Protein AF-0000000083680007 (afdb_homodimer)

Foldseek 3Di:
DDQLVVLLVVLQVLQCQFQVAHQPVRPPPDPQGSLNVQVVDDLVCCVPHGGDPVSCVVDPHPQLSSQSNVLSSQSNPPPSVSHDGPVVSVVSNVCSVVVVVPVVPVPPVD/DDQLVVLLVVLQVLQCQFQVAHQPVRPPPDPQGSLNVQVVDDLVCCVPHGGDPVSCVVDPHPQLSSQSNVLSSQSNPPPSVSHDGPVVSVVSNVCSVVVVVPPVVVPPVD

Secondary structure (DSSP, 8-state):
--HHHHHHHHHHHHHHHHH----TTSSTTS---HHHHHHTS-GGGHHHHTS-HHHHHHSS-HHHHHHHHHHHHHHT-SSGGGSPPHHHHHHHHHHTTHHHHHHHHTTTT-/--HHHHHHHHHHHHHHHHH----TTSSTTS---HHHHHHTS-GGGHHHHTS-HHHHHHSS-HHHHHHHHHHHHHHT-SSGGGSPPHHHHHHHHHHTTGGGTTTGGGSTT-

Organism: NCBI:txid97028

InterPro domains:
  IPR000719 Protein kinase domain [PS50011] (1-101)
  IPR011009 Protein kinase-like domain superfamily [SSF56112] (2-97)
  IPR046959 Pollen receptor-like kinase 1-6/SFR4-like [PTHR48007] (1-97)

Radius of gyration: 18.48 Å; Cα contacts (8 Å, |Δ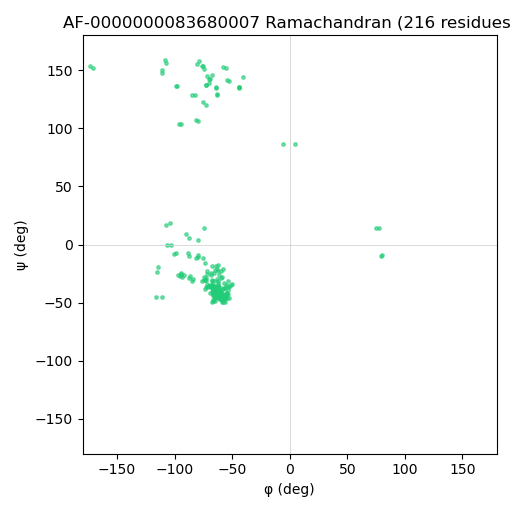i|>4): 266; chains: 2; bounding box: 62×50×34 Å

Solvent-accessible surface area (backbone atoms only — not comparable to full-atom values): 12310 Å² total; per-residue (Å²): 136,58,70,69,57,52,18,27,53,48,10,49,50,46,45,24,52,47,37,67,43,67,51,67,51,46,44,77,98,38,88,45,37,44,66,56,53,55,69,71,48,61,76,91,43,32,79,81,73,43,44,18,72,70,44,58,65,71,41,94,38,70,66,48,52,51,52,50,50,52,51,15,52,37,22,45,37,86,51,71,89,67,26,51,53,52,65,55,49,55,53,52,46,22,48,52,54,52,56,64,62,59,64,61,62,68,63,61,88,111,136,58,69,69,58,50,18,28,52,49,11,50,52,47,46,23,55,47,36,66,44,65,51,65,54,46,43,76,96,38,88,45,38,44,66,55,53,53,68,71,47,60,76,90,44,33,78,81,71,43,44,18,73,70,44,60,66,68,42,97,37,68,68,48,50,52,52,49,49,52,52,15,50,38,22,44,37,88,53,72,87,65,27,52,54,52,65,56,50,53,54,52,44,21,49,52,58,56,62,67,66,64,63,66,69,64,68,69,78,110

Nearest PDB structures (foldseek):
  4q5j-assembly1_A  TM=8.235E-01  e=1.101E-04  Arabidopsis thaliana
  6m0u-assembly1_A  TM=7.947E-01  e=2.087E-03  Arachis hypogaea
  8peh-assembly1_B  TM=7.019E-01  e=1.185E-03  Lotus japonicus
  7xdx-assembly2_B  TM=7.268E-01  e=1.350E-02  Arabidopsis thaliana
  9gb9-assembly3_C  TM=7.977E-01  e=4.431E-02  Lotus japonicus

Sequence (220 aa):
VTKKTDVWSLGILILEIVTGKFPANFIQGSELSLANWVESIAPEAWSSEVFDKDMALTSNSEGEMVKLLKIALACSDMDVDRRLDLKEAVSRIQEIQEDTINEDDMYSSSVTKKTDVWSLGILILEIVTGKFPANFIQGSELSLANWVESIAPEAWSSEVFDKDMALTSNSEGEMVKLLKIALACSDMDVDRRLDLKEAVSRIQEIQEDTINEDDMYSSS

Structure (mmCIF, N/CA/C/O backbone):
data_AF-0000000083680007-model_v1
#
loop_
_entity.id
_entity.type
_entity.pdbx_description
1 polymer 'Putative LRR receptor-like serine/threonine-protein kinase'
#
loop_
_atom_site.group_PDB
_atom_site.id
_atom_site.type_symbol
_atom_site.label_atom_id
_atom_site.label_alt_id
_atom_site.label_comp_id
_atom_site.label_asym_id
_atom_site.label_entity_id
_atom_site.label_seq_id
_atom_site.pdbx_PDB_ins_code
_atom_site.Cartn_x
_atom_site.Cartn_y
_atom_site.Cartn_z
_atom_site.occupancy
_atom_site.B_iso_or_equiv
_atom_site.auth_seq_id
_atom_site.auth_comp_id
_atom_site.auth_asym_id
_atom_site.auth_atom_id
_atom_site.pdbx_PDB_model_num
ATOM 1 N N . VAL A 1 1 ? -17.453 -9.492 -7.719 1 48.25 1 VAL A N 1
ATOM 2 C CA . VAL A 1 1 ? -16.891 -8.25 -7.207 1 48.25 1 VAL A CA 1
ATOM 3 C C . VAL A 1 1 ? -16.359 -7.406 -8.367 1 48.25 1 VAL A C 1
ATOM 5 O O . VAL A 1 1 ? -15.68 -7.922 -9.25 1 48.25 1 VAL A O 1
ATOM 8 N N . THR A 1 2 ? -17.172 -6.207 -8.773 1 64.75 2 THR A N 1
ATOM 9 C CA . THR A 1 2 ? -16.734 -5.398 -9.914 1 64.75 2 THR A CA 1
ATOM 10 C C . THR A 1 2 ? -15.492 -4.594 -9.555 1 64.75 2 THR A C 1
ATOM 12 O O . THR A 1 2 ? -15.273 -4.277 -8.383 1 64.75 2 THR A O 1
ATOM 15 N N . LYS A 1 3 ? -14.539 -4.383 -10.547 1 79.62 3 LYS A N 1
ATOM 16 C CA . LYS A 1 3 ? -13.25 -3.705 -10.5 1 79.62 3 LYS A CA 1
ATOM 17 C C . LYS A 1 3 ? -13.391 -2.287 -9.953 1 79.62 3 LYS A C 1
ATOM 19 O O . LYS A 1 3 ? -12.594 -1.849 -9.125 1 79.62 3 LYS A O 1
ATOM 24 N N . LYS A 1 4 ? -14.672 -1.637 -10.25 1 87.75 4 LYS A N 1
ATOM 25 C CA . LYS A 1 4 ? -14.812 -0.245 -9.836 1 87.75 4 LYS A CA 1
ATOM 26 C C . LYS A 1 4 ? -15.289 -0.15 -8.383 1 87.75 4 LYS A C 1
ATOM 28 O O . LYS A 1 4 ? -14.945 0.801 -7.676 1 87.75 4 LYS A O 1
ATOM 33 N N . THR A 1 5 ? -16.016 -1.174 -7.875 1 91.06 5 THR A N 1
ATOM 34 C CA . THR A 1 5 ? -16.438 -1.197 -6.477 1 91.06 5 THR A CA 1
ATOM 35 C C . THR A 1 5 ? -15.266 -1.566 -5.566 1 91.06 5 THR A C 1
ATOM 37 O O . THR A 1 5 ? -15.156 -1.053 -4.449 1 91.06 5 THR A O 1
ATOM 40 N N . ASP A 1 6 ? -14.414 -2.363 -6.121 1 92.31 6 ASP A N 1
ATOM 41 C CA . ASP A 1 6 ? -13.25 -2.785 -5.348 1 92.31 6 ASP A CA 1
ATOM 42 C C . ASP A 1 6 ? -12.344 -1.6 -5.039 1 92.31 6 ASP A C 1
ATOM 44 O O . ASP A 1 6 ? -11.906 -1.423 -3.898 1 92.31 6 ASP A O 1
ATOM 48 N N . VAL A 1 7 ? -12.141 -0.827 -6.059 1 95.75 7 VAL A N 1
ATOM 49 C CA . VAL A 1 7 ? -11.25 0.311 -5.84 1 95.75 7 VAL A CA 1
ATOM 50 C C . VAL A 1 7 ? -11.93 1.334 -4.938 1 95.75 7 VAL A C 1
ATOM 52 O O . VAL A 1 7 ? -11.273 2 -4.133 1 95.75 7 VAL A O 1
ATOM 55 N N . TRP A 1 8 ? -13.242 1.497 -5.086 1 95.94 8 TRP A N 1
ATOM 56 C CA . TRP A 1 8 ? -13.992 2.342 -4.16 1 95.94 8 TRP A CA 1
ATOM 57 C C . TRP A 1 8 ? -13.789 1.88 -2.721 1 95.94 8 TRP A C 1
ATOM 59 O O . TRP A 1 8 ? -13.5 2.689 -1.837 1 95.94 8 TRP A O 1
ATOM 69 N N . SER A 1 9 ? -13.836 0.568 -2.383 1 91.44 9 SER A N 1
ATOM 70 C CA . SER A 1 9 ? -13.648 -0.014 -1.058 1 91.44 9 SER A CA 1
ATOM 71 C C . SER A 1 9 ? -12.242 0.265 -0.528 1 91.44 9 SER A C 1
ATOM 73 O O . SER A 1 9 ? -12.07 0.598 0.646 1 91.44 9 SER A O 1
ATOM 75 N N . LEU A 1 10 ? -11.312 0.244 -1.469 1 94.19 10 LEU A N 1
ATOM 76 C CA . LEU A 1 10 ? -9.945 0.557 -1.065 1 94.19 10 LEU A CA 1
ATOM 77 C C . LEU A 1 10 ? -9.828 2.014 -0.625 1 94.19 10 LEU A C 1
ATOM 79 O O . LEU A 1 10 ? -9.234 2.305 0.414 1 94.19 10 LEU A O 1
ATOM 83 N N . GLY A 1 11 ? -10.367 2.82 -1.434 1 96.38 11 GLY A N 1
ATOM 84 C CA . GLY A 1 11 ? -10.352 4.234 -1.087 1 96.38 11 GLY A CA 1
ATOM 85 C C . GLY A 1 11 ? -10.961 4.52 0.274 1 96.38 11 GLY A C 1
ATOM 86 O O . GLY A 1 11 ? -10.375 5.246 1.08 1 96.38 11 GLY A O 1
ATOM 87 N N . ILE A 1 12 ? -12.102 3.912 0.548 1 94.12 12 ILE A N 1
ATOM 88 C CA . ILE A 1 12 ? -12.812 4.102 1.807 1 94.12 12 ILE A CA 1
ATOM 89 C C . ILE A 1 12 ? -11.969 3.58 2.963 1 94.12 12 ILE A C 1
ATOM 91 O O . ILE A 1 12 ? -11.906 4.199 4.027 1 94.12 12 ILE A O 1
ATOM 95 N N . LEU A 1 13 ? -11.289 2.529 2.822 1 92.69 13 LEU A N 1
ATOM 96 C CA . LEU A 1 13 ? -10.445 1.964 3.869 1 92.69 13 LEU A CA 1
ATOM 97 C C . LEU A 1 13 ? -9.266 2.877 4.168 1 92.69 13 LEU A C 1
ATOM 99 O O . LEU A 1 13 ? -8.922 3.098 5.332 1 92.69 13 LEU A O 1
ATOM 103 N N . ILE A 1 14 ? -8.641 3.369 3.127 1 94.38 14 ILE A N 1
ATOM 104 C CA . ILE A 1 14 ? -7.492 4.25 3.328 1 94.38 14 ILE A CA 1
ATOM 105 C C . ILE A 1 14 ? -7.945 5.535 4.016 1 94.38 14 ILE A C 1
ATOM 107 O O . ILE A 1 14 ? -7.254 6.051 4.895 1 94.38 14 ILE A O 1
ATOM 111 N N . LEU A 1 15 ? -9.125 6.141 3.584 1 94.62 15 LEU A N 1
ATOM 112 C CA . LEU A 1 15 ? -9.68 7.309 4.266 1 94.62 15 LEU A CA 1
ATOM 113 C C . LEU A 1 15 ? -9.844 7.039 5.758 1 94.62 15 LEU A C 1
ATOM 115 O O . LEU A 1 15 ? -9.477 7.875 6.586 1 94.62 15 LEU A O 1
ATOM 119 N N . GLU A 1 16 ? -10.32 5.879 6.098 1 92.5 16 GLU A N 1
ATOM 120 C CA . GLU A 1 16 ? -10.516 5.504 7.496 1 92.5 16 GLU A CA 1
ATOM 121 C C . GLU A 1 16 ? -9.188 5.457 8.242 1 92.5 16 GLU A C 1
ATOM 123 O O . GLU A 1 16 ? -9.07 5.988 9.352 1 92.5 16 GLU A O 1
ATOM 128 N N . ILE A 1 17 ? -8.195 4.949 7.652 1 90.94 17 ILE A N 1
ATOM 129 C CA . ILE A 1 17 ? -6.887 4.797 8.281 1 90.94 17 ILE A CA 1
ATOM 130 C C . ILE A 1 17 ? -6.27 6.172 8.523 1 90.94 17 ILE A C 1
ATOM 132 O O . ILE A 1 17 ? -5.801 6.465 9.625 1 90.94 17 ILE A O 1
ATOM 136 N N . VAL A 1 18 ? -6.281 6.953 7.531 1 92.62 18 VAL A N 1
ATOM 137 C CA . VAL A 1 18 ? -5.559 8.219 7.555 1 92.62 18 VAL A CA 1
ATOM 138 C C . VAL A 1 18 ? -6.273 9.203 8.477 1 92.62 18 VAL A C 1
ATOM 140 O O . VAL A 1 18 ? -5.633 10.023 9.141 1 92.62 18 VAL A O 1
ATOM 143 N N . THR A 1 19 ? -7.551 9.148 8.477 1 92.81 19 THR A N 1
ATOM 144 C CA . THR A 1 19 ? -8.312 10.141 9.234 1 92.81 19 THR A CA 1
ATOM 145 C C . THR A 1 19 ? -8.648 9.602 10.625 1 92.81 19 THR A C 1
ATOM 147 O O . THR A 1 19 ? -8.961 10.375 11.531 1 92.81 19 THR A O 1
ATOM 150 N N . GLY A 1 20 ? -8.695 8.242 10.781 1 89.56 20 GLY A N 1
ATOM 151 C CA . GLY A 1 20 ? -9.133 7.637 12.023 1 89.56 20 GLY A CA 1
ATOM 152 C C . GLY A 1 20 ? -10.641 7.703 12.227 1 89.56 20 GLY A C 1
ATOM 153 O O . GLY A 1 20 ? -11.133 7.52 13.344 1 89.56 20 GLY A O 1
ATOM 154 N N . LYS A 1 21 ? -11.289 8.016 11.172 1 89.25 21 LYS A N 1
ATOM 155 C CA . LYS A 1 21 ? -12.734 8.164 11.25 1 89.25 21 LYS A CA 1
ATOM 156 C C . LYS A 1 21 ? -13.445 7.047 10.492 1 89.25 21 LYS A C 1
ATOM 158 O O . LYS A 1 21 ? -12.922 6.535 9.5 1 89.25 21 LYS A O 1
ATOM 163 N N . PHE A 1 22 ? -14.625 6.625 10.938 1 83.12 22 PHE A N 1
ATOM 164 C CA . PHE A 1 22 ? -15.43 5.602 10.281 1 83.12 22 PHE A CA 1
ATOM 165 C C . PHE A 1 22 ? -16.25 6.199 9.141 1 83.12 22 PHE A C 1
ATOM 167 O O . PHE A 1 22 ? -16.875 7.246 9.305 1 83.12 22 PHE A O 1
ATOM 174 N N . PRO A 1 23 ? -16.141 5.539 7.891 1 79.44 23 PRO A N 1
ATOM 175 C CA . PRO A 1 23 ? -16.719 6.109 6.676 1 79.44 23 PRO A CA 1
ATOM 176 C C . PRO A 1 23 ? -18.234 6.219 6.746 1 79.44 23 PRO A C 1
ATOM 178 O O . PRO A 1 23 ? -18.828 7.137 6.168 1 79.44 23 PRO A O 1
ATOM 181 N N . ALA A 1 24 ? -18.922 5.199 7.25 1 70.56 24 ALA A N 1
ATOM 182 C CA . ALA A 1 24 ? -20.375 5.352 7.219 1 70.56 24 ALA A CA 1
ATOM 183 C C . ALA A 1 24 ? -20.797 6.754 7.656 1 70.56 24 ALA A C 1
ATOM 185 O O . ALA A 1 24 ? -20.219 7.32 8.578 1 70.56 24 ALA A O 1
ATOM 186 N N . ASN A 1 25 ? -21.797 7.184 6.738 1 69.38 25 ASN A N 1
ATOM 187 C CA . ASN A 1 25 ? -22.266 8.523 7.074 1 69.38 25 ASN A CA 1
ATOM 188 C C . ASN A 1 25 ? -21.484 9.117 8.234 1 69.38 25 ASN A C 1
ATOM 190 O O . ASN A 1 25 ? -21.766 8.828 9.398 1 69.38 25 ASN A O 1
ATOM 194 N N . PHE A 1 26 ? -20.344 9.766 7.883 1 69.88 26 PHE A N 1
ATOM 195 C CA . PHE A 1 26 ? -19.359 10.328 8.789 1 69.88 26 PHE A CA 1
ATOM 196 C C . PHE A 1 26 ? -20 11.32 9.75 1 69.88 26 PHE A C 1
ATOM 198 O O . PHE A 1 26 ? -19.719 11.305 10.953 1 69.88 26 PHE A O 1
ATOM 205 N N . ILE A 1 27 ? -20.75 12.125 9.18 1 71.31 27 ILE A N 1
ATOM 206 C CA . ILE A 1 27 ? -21.531 12.977 10.078 1 71.31 27 ILE A CA 1
ATOM 207 C C . ILE A 1 27 ? -22.906 12.367 10.312 1 71.31 27 ILE A C 1
ATOM 209 O O . ILE A 1 27 ? -23.688 12.227 9.375 1 71.31 27 ILE A O 1
ATOM 213 N N . GLN A 1 28 ? -22.969 11.844 11.422 1 68.94 28 GLN A N 1
ATOM 214 C CA . GLN A 1 28 ? -24.234 11.195 11.75 1 68.94 28 GLN A CA 1
ATOM 215 C C . GLN A 1 28 ? -25.422 12.07 11.344 1 68.94 28 GLN A C 1
ATOM 217 O O . GLN A 1 28 ? -25.469 13.25 11.688 1 68.94 28 GLN A O 1
ATOM 222 N N . GLY A 1 29 ? -26.469 11.328 10.672 1 71.25 29 GLY A N 1
ATOM 223 C CA . GLY A 1 29 ? -27.672 12.031 10.234 1 71.25 29 GLY A CA 1
ATOM 224 C C . GLY A 1 29 ? -27.469 12.797 8.938 1 71.25 29 GLY A C 1
ATOM 225 O O . GLY A 1 29 ? -28.406 13.398 8.414 1 71.25 29 GLY A O 1
ATOM 226 N N . SER A 1 30 ? -26.234 12.859 8.578 1 77.88 30 SER A N 1
ATOM 227 C CA . SER A 1 30 ? -25.953 13.555 7.324 1 77.88 30 SER A CA 1
ATOM 228 C C . SER A 1 30 ? -25.578 12.57 6.223 1 77.88 30 SER A C 1
ATOM 230 O O . SER A 1 30 ? -25.219 11.422 6.504 1 77.88 30 SER A O 1
ATOM 232 N N . GLU A 1 31 ? -25.859 13.172 5.016 1 79.38 31 GLU A N 1
ATOM 233 C CA . GLU A 1 31 ? -25.484 12.375 3.857 1 79.38 31 GLU A CA 1
ATOM 234 C C . GLU A 1 31 ? -24.031 12.633 3.461 1 79.38 31 GLU A C 1
ATOM 236 O O . GLU A 1 31 ? -23.531 12.055 2.496 1 79.38 31 GLU A O 1
ATOM 241 N N . LEU A 1 32 ? -23.422 13.398 4.281 1 86.81 32 LEU A N 1
ATOM 242 C CA . LEU A 1 32 ? -22.047 13.758 3.957 1 86.81 32 LEU A CA 1
ATOM 243 C C . LEU A 1 32 ? -21.109 12.57 4.16 1 86.81 32 LEU A C 1
ATOM 245 O O . LEU A 1 32 ? -21.078 11.969 5.238 1 86.81 32 LEU A O 1
ATOM 249 N N . SER A 1 33 ? -20.438 12.133 3.158 1 91.56 33 SER A N 1
ATOM 250 C CA . SER A 1 33 ? -19.469 11.047 3.236 1 91.56 33 SER A CA 1
ATOM 251 C C . SER A 1 33 ? -18.141 11.531 3.801 1 91.56 33 SER A C 1
ATOM 253 O O . SER A 1 33 ? -17.875 12.734 3.836 1 91.56 33 SER A O 1
ATOM 255 N N . LEU A 1 34 ? -17.391 10.727 4.305 1 94.25 34 LEU A N 1
ATOM 256 C CA . LEU A 1 34 ? -16.047 11.039 4.801 1 94.25 34 LEU A CA 1
ATOM 257 C C . LEU A 1 34 ? -15.203 11.68 3.707 1 94.25 34 LEU A C 1
ATOM 259 O O . LEU A 1 34 ? -14.469 12.641 3.967 1 94.25 34 LEU A O 1
ATOM 263 N N . ALA A 1 35 ? -15.32 11.133 2.457 1 95.06 35 ALA A N 1
ATOM 264 C CA . ALA A 1 35 ? -14.586 11.711 1.338 1 95.06 35 ALA A CA 1
ATOM 265 C C . ALA A 1 35 ? -15 13.164 1.1 1 95.06 35 ALA A C 1
ATOM 267 O O . ALA A 1 35 ? -14.148 14.039 0.942 1 95.06 35 ALA A O 1
ATOM 268 N N . ASN A 1 36 ? -16.25 13.414 1.146 1 94.31 36 ASN A N 1
ATOM 269 C CA . ASN A 1 36 ? -16.75 14.773 0.939 1 94.31 36 ASN A CA 1
ATOM 270 C C . ASN A 1 36 ? -16.312 15.703 2.064 1 94.31 36 ASN A C 1
ATOM 272 O O . ASN A 1 36 ? -16 16.875 1.822 1 94.31 36 ASN A O 1
ATOM 276 N N . TRP A 1 37 ? -16.391 15.188 3.201 1 95.5 37 TRP A N 1
ATOM 277 C CA . TRP A 1 37 ? -15.906 15.977 4.328 1 95.5 37 TRP A CA 1
ATOM 278 C C . TRP A 1 37 ? -14.445 16.359 4.129 1 95.5 37 TRP A C 1
ATOM 280 O O . TRP A 1 37 ? -14.086 17.547 4.242 1 95.5 37 TRP A O 1
ATOM 290 N N . VAL A 1 38 ? -13.586 15.438 3.799 1 96.12 38 VAL A N 1
ATOM 291 C CA . VAL A 1 38 ? -12.172 15.719 3.57 1 96.12 38 VAL A CA 1
ATOM 292 C C . VAL A 1 38 ? -12.023 16.75 2.461 1 96.12 38 VAL A C 1
ATOM 294 O O . VAL A 1 38 ? -11.25 17.703 2.592 1 96.12 38 VAL A O 1
ATOM 297 N N . GLU A 1 39 ? -12.781 16.578 1.375 1 95.44 39 GLU A N 1
ATOM 298 C CA . GLU A 1 39 ? -12.688 17.469 0.215 1 95.44 39 GLU A CA 1
ATOM 299 C C . GLU A 1 39 ? -13.125 18.875 0.563 1 95.44 39 GLU A C 1
ATOM 301 O O . GLU A 1 39 ? -12.773 19.828 -0.141 1 95.44 39 GLU A O 1
ATOM 306 N N . SER A 1 40 ? -13.859 18.969 1.558 1 95.12 40 SER A N 1
ATOM 307 C CA . SER A 1 40 ? -14.344 20.297 1.943 1 95.12 40 SER A CA 1
ATOM 308 C C . SER A 1 40 ? -13.289 21.047 2.732 1 95.12 40 SER A C 1
ATOM 310 O O . SER A 1 40 ? -13.43 22.25 2.965 1 95.12 40 SER A O 1
ATOM 312 N N . ILE A 1 41 ? -12.242 20.391 3.16 1 96.81 41 ILE A N 1
ATOM 313 C CA . ILE A 1 41 ? -11.164 21 3.928 1 96.81 41 ILE A CA 1
ATOM 314 C C . ILE A 1 41 ? -10 21.344 2.998 1 96.81 41 ILE A C 1
ATOM 316 O O . ILE A 1 41 ? -9.594 20.531 2.172 1 96.81 41 ILE A O 1
ATOM 320 N N . ALA A 1 42 ? -9.398 22.656 3.217 1 97 42 ALA A N 1
ATOM 321 C CA . ALA A 1 42 ? -8.258 23.078 2.406 1 97 42 ALA A CA 1
ATOM 322 C C . ALA A 1 42 ? -7.051 22.172 2.654 1 97 42 ALA A C 1
ATOM 324 O O . ALA A 1 42 ? -6.762 21.812 3.797 1 97 42 ALA A O 1
ATOM 325 N N . PRO A 1 43 ? -6.371 21.734 1.574 1 96.12 43 PRO A N 1
ATOM 326 C CA . PRO A 1 43 ? -5.23 20.828 1.717 1 96.12 43 PRO A CA 1
ATOM 327 C C . PRO A 1 43 ? -4.215 21.328 2.748 1 96.12 43 PRO A C 1
ATOM 329 O O . PRO A 1 43 ? -3.604 20.516 3.449 1 96.12 43 PRO A O 1
ATOM 332 N N . GLU A 1 44 ? -4.027 22.625 2.869 1 95.12 44 GLU A N 1
ATOM 333 C CA . GLU A 1 44 ? -3.08 23.219 3.812 1 95.12 44 GLU A CA 1
ATOM 334 C C . GLU A 1 44 ? -3.469 22.891 5.254 1 95.12 44 GLU A C 1
ATOM 336 O O . GLU A 1 44 ? -2.637 22.984 6.16 1 95.12 44 GLU A O 1
ATOM 341 N N . ALA A 1 45 ? -4.621 22.516 5.395 1 96.75 45 ALA A N 1
ATOM 342 C CA . ALA A 1 45 ? -5.109 22.297 6.754 1 96.75 45 ALA A CA 1
ATOM 343 C C . ALA A 1 45 ? -5.23 20.812 7.055 1 96.75 45 ALA A C 1
ATOM 345 O O . ALA A 1 45 ? -5.637 20.422 8.156 1 96.75 45 ALA A O 1
ATOM 346 N N . TRP A 1 46 ? -4.941 20.016 6.211 1 94.94 46 TRP A N 1
ATOM 347 C CA . TRP A 1 46 ? -5.133 18.578 6.375 1 94.94 46 TRP A CA 1
ATOM 348 C C . TRP A 1 46 ? -4.363 18.062 7.586 1 94.94 46 TRP A C 1
ATOM 350 O O . TRP A 1 46 ? -4.891 17.266 8.375 1 94.94 46 TRP A O 1
ATOM 360 N N . SER A 1 47 ? -3.084 18.391 7.777 1 90.62 47 SER A N 1
ATOM 361 C CA . SER A 1 47 ? -2.25 17.906 8.875 1 90.62 47 SER A CA 1
ATOM 362 C C . SER A 1 47 ? -2.912 18.156 10.227 1 90.62 47 SER A C 1
ATOM 364 O O . SER A 1 47 ? -2.842 17.312 11.125 1 90.62 47 SER A O 1
ATOM 366 N N . SER A 1 48 ? -3.627 19.297 10.344 1 92.5 48 SER A N 1
ATOM 367 C CA . SER A 1 48 ? -4.199 19.688 11.625 1 92.5 48 SER A CA 1
ATOM 368 C C . SER A 1 48 ? -5.637 19.188 11.758 1 92.5 48 SER A C 1
ATOM 370 O O . SER A 1 48 ? -6.078 18.844 12.852 1 92.5 48 SER A O 1
ATOM 372 N N . GLU A 1 49 ? -6.336 19.016 10.664 1 95.12 49 GLU A N 1
ATOM 373 C CA . GLU A 1 49 ? -7.781 18.844 10.781 1 95.12 49 GLU A CA 1
ATOM 374 C C . GLU A 1 49 ? -8.211 17.453 10.344 1 95.12 49 GLU A C 1
ATOM 376 O O . GLU A 1 49 ? -9.305 17 10.688 1 95.12 49 GLU A O 1
ATOM 381 N N . VAL A 1 50 ? -7.383 16.797 9.609 1 94.5 50 VAL A N 1
ATOM 382 C CA . VAL A 1 50 ? -7.887 15.602 8.938 1 94.5 50 VAL A CA 1
ATOM 383 C C . VAL A 1 50 ? -7.164 14.367 9.469 1 94.5 50 VAL A C 1
ATOM 385 O O . VAL A 1 50 ? -7.801 13.359 9.789 1 94.5 50 VAL A O 1
ATOM 388 N N . PHE A 1 51 ? -5.906 14.477 9.578 1 93.12 51 PHE A N 1
ATOM 389 C CA . PHE A 1 51 ? -5.09 13.305 9.859 1 93.12 51 PHE A CA 1
ATOM 390 C C . PHE A 1 51 ? -5.277 12.852 11.305 1 93.12 51 PHE A C 1
ATOM 392 O O . PHE A 1 51 ? -5.371 13.68 12.211 1 93.12 51 PHE A O 1
ATOM 399 N N . ASP A 1 52 ? -5.379 11.516 11.391 1 91 52 ASP A N 1
ATOM 400 C CA . ASP A 1 52 ? -5.371 10.898 12.719 1 91 52 ASP A CA 1
ATOM 401 C C . ASP A 1 52 ? -4.043 11.141 13.43 1 91 52 ASP A C 1
ATOM 403 O O . ASP A 1 52 ? -2.975 10.883 12.867 1 91 52 ASP A O 1
ATOM 407 N N . LYS A 1 53 ? -4.16 11.617 14.617 1 81.69 53 LYS A N 1
ATOM 408 C CA . LYS A 1 53 ? -2.961 11.977 15.367 1 81.69 53 LYS A CA 1
ATOM 409 C C . LYS A 1 53 ? -2.08 10.75 15.617 1 81.69 53 LYS A C 1
ATOM 411 O O . LYS A 1 53 ? -0.852 10.852 15.578 1 81.69 53 LYS A O 1
ATOM 416 N N . ASP A 1 54 ? -2.645 9.562 15.844 1 74.75 54 ASP A N 1
ATOM 417 C CA . ASP A 1 54 ? -1.875 8.352 16.094 1 74.75 54 ASP A CA 1
ATOM 418 C C . ASP A 1 54 ? -1.205 7.844 14.82 1 74.75 54 ASP A C 1
ATOM 420 O O . ASP A 1 54 ? -0.095 7.309 14.867 1 74.75 54 ASP A O 1
ATOM 424 N N . MET A 1 55 ? -1.922 7.977 13.617 1 67.75 55 MET A N 1
ATOM 425 C CA . MET A 1 55 ? -1.354 7.57 12.336 1 67.75 55 MET A CA 1
ATOM 426 C C . MET A 1 55 ? -0.188 8.477 11.945 1 67.75 55 MET A C 1
ATOM 428 O O . MET A 1 55 ? 0.805 8.008 11.383 1 67.75 55 MET A O 1
ATOM 432 N N . ALA A 1 56 ? -0.356 9.57 12.258 1 58.03 56 ALA A N 1
ATOM 433 C CA . ALA A 1 56 ? 0.699 10.539 11.977 1 58.03 56 ALA A CA 1
ATOM 434 C C . ALA A 1 56 ? 1.984 10.18 12.719 1 58.03 56 ALA A C 1
ATOM 436 O O . ALA A 1 56 ? 3.084 10.461 12.234 1 58.03 56 ALA A O 1
ATOM 437 N N . LEU A 1 57 ? 1.708 9.453 13.703 1 48.84 57 LEU A N 1
ATOM 438 C CA . LEU A 1 57 ? 2.863 9.07 14.508 1 48.84 57 LEU A CA 1
ATOM 439 C C . LEU A 1 57 ? 3.541 7.832 13.93 1 48.84 57 LEU A C 1
ATOM 441 O O . LEU A 1 57 ? 4.73 7.605 14.156 1 48.84 57 LEU A O 1
ATOM 445 N N . THR A 1 58 ? 2.744 7.016 13.336 1 52.62 58 THR A N 1
ATOM 446 C CA . THR A 1 58 ? 3.279 5.75 12.852 1 52.62 58 THR A CA 1
ATOM 447 C C . THR A 1 58 ? 3.74 5.875 11.406 1 52.62 58 THR A C 1
ATOM 449 O O . THR A 1 58 ? 4.602 5.117 10.953 1 52.62 58 THR A O 1
ATOM 452 N N . SER A 1 59 ? 3.086 6.859 10.688 1 58.56 59 SER A N 1
ATOM 453 C CA . SER A 1 59 ? 3.533 7.082 9.32 1 58.56 59 SER A CA 1
ATOM 454 C C . SER A 1 59 ? 4.93 7.695 9.289 1 58.56 59 SER A C 1
ATOM 456 O O . SER A 1 59 ? 5.34 8.375 10.234 1 58.56 59 SER A O 1
ATOM 458 N N . ASN A 1 60 ? 5.707 7.262 8.328 1 61.56 60 ASN A N 1
ATOM 459 C CA . ASN A 1 60 ? 7.07 7.77 8.219 1 61.56 60 ASN A CA 1
ATOM 460 C C . ASN A 1 60 ? 7.09 9.281 8.031 1 61.56 60 ASN A C 1
ATOM 462 O O . ASN A 1 60 ? 8.109 9.93 8.281 1 61.56 60 ASN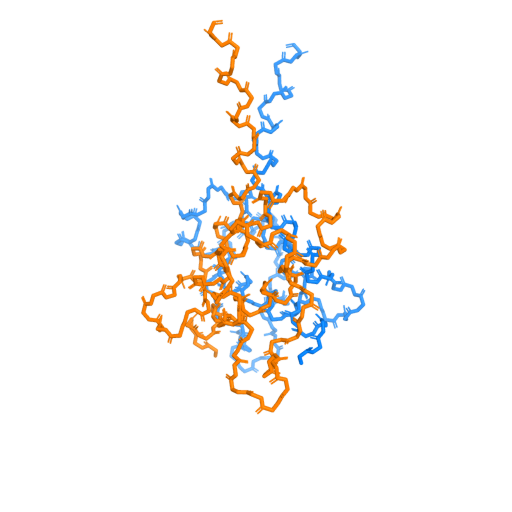 A O 1
ATOM 466 N N . SER A 1 61 ? 6.035 9.992 7.527 1 75.31 61 SER A N 1
ATOM 467 C CA . SER A 1 61 ? 6.027 11.438 7.355 1 75.31 61 SER A CA 1
ATOM 468 C C . SER A 1 61 ? 4.633 11.945 6.992 1 75.31 61 SER A C 1
ATOM 470 O O . SER A 1 61 ? 3.793 11.172 6.523 1 75.31 61 SER A O 1
ATOM 472 N N . GLU A 1 62 ? 4.441 13.117 7.371 1 81.81 62 GLU A N 1
ATOM 473 C CA . GLU A 1 62 ? 3.234 13.828 6.953 1 81.81 62 GLU A CA 1
ATOM 474 C C . GLU A 1 62 ? 3.074 13.789 5.434 1 81.81 62 GLU A C 1
ATOM 476 O O . GLU A 1 62 ? 1.954 13.695 4.926 1 81.81 62 GLU A O 1
ATOM 481 N N . GLY A 1 63 ? 4.164 13.867 4.82 1 86.94 63 GLY A N 1
ATOM 482 C CA . GLY A 1 63 ? 4.145 13.805 3.367 1 86.94 63 GLY A CA 1
ATOM 483 C C . GLY A 1 63 ? 3.578 12.5 2.836 1 86.94 63 GLY A C 1
ATOM 484 O O . GLY A 1 63 ? 2.834 12.5 1.854 1 86.94 63 GLY A O 1
ATOM 485 N N . GLU A 1 64 ? 3.908 11.531 3.471 1 88.62 64 GLU A N 1
ATOM 486 C CA . GLU A 1 64 ? 3.377 10.234 3.066 1 88.62 64 GLU A CA 1
ATOM 487 C C . GLU A 1 64 ? 1.87 10.156 3.297 1 88.62 64 GLU A C 1
ATOM 489 O O . GLU A 1 64 ? 1.14 9.594 2.482 1 88.62 64 GLU A O 1
ATOM 494 N N . MET A 1 65 ? 1.37 10.75 4.406 1 91.06 65 MET A N 1
ATOM 495 C CA . MET A 1 65 ? -0.055 10.758 4.723 1 91.06 65 MET A CA 1
ATOM 496 C C . MET A 1 65 ? -0.837 11.555 3.684 1 91.06 65 MET A C 1
ATOM 498 O O . MET A 1 65 ? -1.934 11.156 3.287 1 91.06 65 MET A O 1
ATOM 502 N N . VAL A 1 66 ? -0.195 12.602 3.252 1 93.06 66 VAL A N 1
ATOM 503 C CA . VAL A 1 66 ? -0.826 13.438 2.232 1 93.06 66 VAL A CA 1
ATOM 504 C C . VAL A 1 66 ? -0.963 12.648 0.932 1 93.06 66 VAL A C 1
ATOM 506 O O . VAL A 1 66 ? -2.021 12.664 0.299 1 93.06 66 VAL A O 1
ATOM 509 N N . LYS A 1 67 ? 0.081 11.945 0.634 1 94.19 67 LYS A N 1
ATOM 510 C CA . LYS A 1 67 ? 0.047 11.164 -0.596 1 94.19 67 LYS A CA 1
ATOM 511 C C . LYS A 1 67 ? -0.99 10.047 -0.506 1 94.19 67 LYS A C 1
ATOM 513 O O . LYS A 1 67 ? -1.743 9.812 -1.453 1 94.19 67 LYS A O 1
ATOM 518 N N . LEU A 1 68 ? -1.093 9.414 0.523 1 94.69 68 LEU A N 1
ATOM 519 C CA . LEU A 1 68 ? -2.094 8.375 0.735 1 94.69 68 LEU A CA 1
ATOM 520 C C . LEU A 1 68 ? -3.504 8.945 0.624 1 94.69 68 LEU A C 1
ATOM 522 O O . LEU A 1 68 ? -4.379 8.336 0.005 1 94.69 68 LEU A O 1
ATOM 526 N N . LEU A 1 69 ? -3.691 10.086 1.316 1 96.19 69 LEU A N 1
ATOM 527 C CA . LEU A 1 69 ? -4.996 10.742 1.303 1 96.19 69 LEU A CA 1
ATOM 528 C C . LEU A 1 69 ? -5.426 11.07 -0.123 1 96.19 69 LEU A C 1
ATOM 530 O O . LEU A 1 69 ? -6.578 10.852 -0.495 1 96.19 69 LEU A O 1
ATOM 534 N N . LYS A 1 70 ? -4.488 11.578 -0.871 1 97.56 70 LYS A N 1
ATOM 535 C CA . LYS A 1 70 ? -4.789 11.914 -2.258 1 97.56 70 LYS A CA 1
ATOM 536 C C . LYS A 1 70 ? -5.137 10.672 -3.066 1 97.56 70 LYS A C 1
ATOM 538 O O . LYS A 1 70 ? -6.059 10.695 -3.887 1 97.56 70 LYS A O 1
ATOM 543 N N . ILE A 1 71 ? -4.477 9.602 -2.859 1 97.69 71 ILE A N 1
ATOM 544 C CA . ILE A 1 71 ? -4.785 8.344 -3.527 1 97.69 71 ILE A CA 1
ATOM 545 C C . ILE A 1 71 ? -6.18 7.867 -3.115 1 97.69 71 ILE A C 1
ATOM 547 O O . ILE A 1 71 ? -6.977 7.449 -3.961 1 97.69 71 ILE A O 1
ATOM 551 N N . ALA A 1 72 ? -6.531 7.953 -1.875 1 97.56 72 ALA A N 1
ATOM 552 C CA . ALA A 1 72 ? -7.824 7.516 -1.358 1 97.56 72 ALA A CA 1
ATOM 553 C C . ALA A 1 72 ? -8.961 8.305 -2 1 97.56 72 ALA A C 1
ATOM 555 O O . ALA A 1 72 ? -9.984 7.73 -2.387 1 97.56 72 ALA A O 1
ATOM 556 N N . LEU A 1 73 ? -8.781 9.609 -2.07 1 97.75 73 LEU A N 1
ATOM 557 C CA . LEU A 1 73 ? -9.789 10.469 -2.676 1 97.75 73 LEU A CA 1
ATOM 558 C C . LEU A 1 73 ? -9.977 10.141 -4.152 1 97.75 73 LEU A C 1
ATOM 560 O O . LEU A 1 73 ? -11.094 10.164 -4.668 1 97.75 73 LEU A O 1
ATOM 564 N N . ALA A 1 74 ? -8.914 9.852 -4.77 1 98.06 74 ALA A N 1
ATOM 565 C CA . ALA A 1 74 ? -9 9.469 -6.176 1 98.06 74 ALA A CA 1
ATOM 566 C C . ALA A 1 74 ? -9.703 8.125 -6.34 1 98.06 74 ALA A C 1
ATOM 568 O O . ALA A 1 74 ? -10.461 7.93 -7.289 1 98.06 74 ALA A O 1
ATOM 569 N N . CYS A 1 75 ? -9.477 7.195 -5.57 1 97.56 75 CYS A N 1
ATOM 570 C CA . CYS A 1 75 ? -10.07 5.863 -5.625 1 97.56 75 CYS A CA 1
ATOM 571 C C . CYS A 1 75 ? -11.555 5.914 -5.301 1 97.56 75 CYS A C 1
ATOM 573 O O . CYS A 1 75 ? -12.336 5.105 -5.812 1 97.56 75 CYS A O 1
ATOM 575 N N . SER A 1 76 ? -12.062 6.84 -4.359 1 96.38 76 SER A N 1
ATOM 576 C CA . SER A 1 76 ? -13.43 6.84 -3.85 1 96.38 76 SER A CA 1
ATOM 577 C C . SER A 1 76 ? -14.258 7.953 -4.484 1 96.38 76 SER A C 1
ATOM 579 O O . SER A 1 76 ? -15.281 8.359 -3.939 1 96.38 76 SER A O 1
ATOM 581 N N . ASP A 1 77 ? -13.758 8.461 -5.613 1 96.38 77 ASP A N 1
ATOM 582 C CA . ASP A 1 77 ? -14.492 9.508 -6.312 1 96.38 77 ASP A CA 1
ATOM 583 C C . ASP A 1 77 ? -15.922 9.062 -6.617 1 96.38 77 ASP A C 1
ATOM 585 O O . ASP A 1 77 ? -16.156 7.914 -7 1 96.38 77 ASP A O 1
ATOM 589 N N . MET A 1 78 ? -16.797 10.055 -6.457 1 93.12 78 MET A N 1
ATOM 590 C CA . MET A 1 78 ? -18.203 9.742 -6.75 1 93.12 78 MET A CA 1
ATOM 591 C C . MET A 1 78 ? -18.391 9.477 -8.242 1 93.12 78 MET A C 1
ATOM 593 O O . MET A 1 78 ? -19.297 8.727 -8.625 1 93.12 78 MET A O 1
ATOM 597 N N . ASP A 1 79 ? -17.641 10.07 -8.992 1 96.44 79 ASP A N 1
ATOM 598 C CA . ASP A 1 79 ? -17.625 9.766 -10.414 1 96.44 79 ASP A CA 1
ATOM 599 C C . ASP A 1 79 ? -16.781 8.523 -10.703 1 96.44 79 ASP A C 1
ATOM 601 O O . ASP A 1 79 ? -15.555 8.594 -10.695 1 96.44 79 ASP A O 1
ATOM 605 N N . VAL A 1 80 ? -17.438 7.402 -11.039 1 95.62 80 VAL A N 1
ATOM 606 C CA . VAL A 1 80 ? -16.828 6.082 -11.195 1 95.62 80 VAL A CA 1
ATOM 607 C C . VAL A 1 80 ? -15.758 6.137 -12.281 1 95.62 80 VAL A C 1
ATOM 609 O O . VAL A 1 80 ? -14.727 5.465 -12.172 1 95.62 80 VAL A O 1
ATOM 612 N N . ASP A 1 81 ? -15.898 7.051 -13.289 1 95.94 81 ASP A N 1
ATOM 613 C CA . ASP A 1 81 ? -14.977 7.109 -14.422 1 95.94 81 ASP A CA 1
ATOM 614 C C . ASP A 1 81 ? -13.688 7.832 -14.039 1 95.94 81 ASP A C 1
ATOM 616 O O . ASP A 1 81 ? -12.695 7.758 -14.766 1 95.94 81 ASP A O 1
ATOM 620 N N . ARG A 1 82 ? -13.664 8.469 -12.898 1 97.19 82 ARG A N 1
ATOM 621 C CA . ARG A 1 82 ? -12.492 9.211 -12.453 1 97.19 82 ARG A CA 1
ATOM 622 C C . ARG A 1 82 ? -11.672 8.391 -11.461 1 97.19 82 ARG A C 1
ATOM 624 O O . ARG A 1 82 ? -10.57 8.797 -11.07 1 97.19 82 ARG A O 1
ATOM 631 N N . ARG A 1 83 ? -12.211 7.246 -11.062 1 97.88 83 ARG A N 1
ATOM 632 C CA . ARG A 1 83 ? -11.508 6.41 -10.102 1 97.88 83 ARG A CA 1
ATOM 633 C C . ARG A 1 83 ? -10.273 5.773 -10.734 1 97.88 83 ARG A C 1
ATOM 635 O O . ARG A 1 83 ? -10.266 5.461 -11.922 1 97.88 83 ARG A O 1
ATOM 642 N N . LEU A 1 84 ? -9.227 5.73 -10 1 96 84 LEU A N 1
ATOM 643 C CA . LEU A 1 84 ? -8.102 4.895 -10.406 1 96 84 LEU A CA 1
ATOM 644 C C . LEU A 1 84 ? -8.547 3.451 -10.625 1 96 84 LEU A C 1
ATOM 646 O O . LEU A 1 84 ? -9.57 3.025 -10.086 1 96 84 LEU A O 1
ATOM 650 N N . ASP A 1 85 ? -7.816 2.781 -11.508 1 92.5 85 ASP A N 1
ATOM 651 C CA . ASP A 1 85 ? -7.961 1.328 -11.477 1 92.5 85 ASP A CA 1
ATOM 652 C C . ASP A 1 85 ? -7.223 0.729 -10.281 1 92.5 85 ASP A C 1
ATOM 654 O O . ASP A 1 85 ? -6.332 1.364 -9.711 1 92.5 85 ASP A O 1
ATOM 658 N N . LEU A 1 86 ? -7.699 -0.497 -9.766 1 92.38 86 LEU A N 1
ATOM 659 C CA . LEU A 1 86 ? -7.168 -1.102 -8.547 1 92.38 86 LEU A CA 1
ATOM 660 C C . LEU A 1 86 ? -5.664 -1.336 -8.672 1 92.38 86 LEU A C 1
ATOM 662 O O . LEU A 1 86 ? -4.914 -1.063 -7.73 1 92.38 86 LEU A O 1
ATOM 666 N N . LYS A 1 87 ? -5.215 -1.737 -9.883 1 89.56 87 LYS A N 1
ATOM 667 C CA . LYS A 1 87 ? -3.789 -1.967 -10.102 1 89.56 87 LYS A CA 1
ATOM 668 C C . LYS A 1 87 ? -2.996 -0.671 -9.961 1 89.56 87 LYS A C 1
ATOM 670 O O . LYS A 1 87 ? -1.942 -0.647 -9.32 1 89.56 87 LYS A O 1
ATOM 67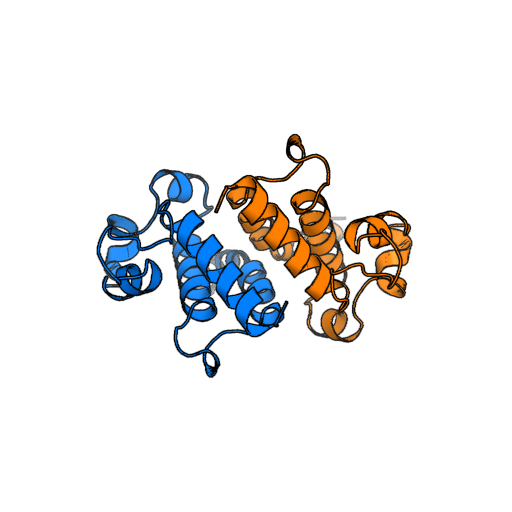5 N N . GLU A 1 88 ? -3.492 0.352 -10.547 1 91.69 88 GLU A N 1
ATOM 676 C CA . GLU A 1 88 ? -2.844 1.658 -10.477 1 91.69 88 GLU A CA 1
ATOM 677 C C . GLU A 1 88 ? -2.807 2.176 -9.039 1 91.69 88 GLU A C 1
ATOM 679 O O . GLU A 1 88 ? -1.8 2.74 -8.602 1 91.69 88 GLU A O 1
ATOM 684 N N . ALA A 1 89 ? -3.902 2.004 -8.344 1 94.62 89 ALA A N 1
ATOM 685 C CA . ALA A 1 89 ? -3.969 2.459 -6.953 1 94.62 89 ALA A CA 1
ATOM 686 C C . ALA A 1 89 ? -2.9 1.78 -6.102 1 94.62 89 ALA A C 1
ATOM 688 O O . ALA A 1 89 ? -2.15 2.449 -5.387 1 94.62 89 ALA A O 1
ATOM 689 N N . VAL A 1 90 ? -2.744 0.505 -6.195 1 92.75 90 VAL A N 1
ATOM 690 C CA . VAL A 1 90 ? -1.768 -0.252 -5.418 1 92.75 90 VAL A CA 1
ATOM 691 C C . VAL A 1 90 ? -0.354 0.166 -5.816 1 92.75 90 VAL A C 1
ATOM 693 O O . VAL A 1 90 ? 0.513 0.344 -4.961 1 92.75 90 VAL A O 1
ATOM 696 N N . SER A 1 91 ? -0.11 0.346 -7.148 1 90.06 91 SER A N 1
ATOM 697 C CA . SER A 1 91 ? 1.191 0.797 -7.629 1 90.06 91 SER A CA 1
ATOM 698 C C . SER A 1 91 ? 1.552 2.162 -7.051 1 90.06 91 SER A C 1
ATOM 700 O O . SER A 1 91 ? 2.691 2.387 -6.641 1 90.06 91 SER A O 1
ATOM 702 N N . ARG A 1 92 ? 0.654 3.088 -6.949 1 92 92 ARG A N 1
ATOM 703 C CA . ARG A 1 92 ? 0.916 4.422 -6.418 1 92 92 ARG A CA 1
ATOM 704 C C . ARG A 1 92 ? 1.205 4.367 -4.922 1 92 92 ARG A C 1
ATOM 706 O O . ARG A 1 92 ? 2.031 5.129 -4.418 1 92 92 ARG A O 1
ATOM 713 N N . ILE A 1 93 ? 0.542 3.475 -4.258 1 93.06 93 ILE A N 1
ATOM 714 C CA . ILE A 1 93 ? 0.816 3.318 -2.832 1 93.06 93 ILE A CA 1
ATOM 715 C C . ILE A 1 93 ? 2.254 2.844 -2.633 1 93.06 93 ILE A C 1
ATOM 717 O O . ILE A 1 93 ? 2.959 3.336 -1.748 1 93.06 93 ILE A O 1
ATOM 721 N N . GLN A 1 94 ? 2.729 1.969 -3.461 1 88.81 94 GLN A N 1
ATOM 722 C CA . GLN A 1 94 ? 4.094 1.458 -3.41 1 88.81 94 GLN A CA 1
ATOM 723 C C . GLN A 1 94 ? 5.109 2.576 -3.621 1 88.81 94 GLN A C 1
ATOM 725 O O . GLN A 1 94 ? 6.211 2.535 -3.072 1 88.81 94 GLN A O 1
ATOM 730 N N . GLU A 1 95 ? 4.766 3.586 -4.395 1 86.06 95 GLU A N 1
ATOM 731 C CA . GLU A 1 95 ? 5.699 4.613 -4.844 1 86.06 95 GLU A CA 1
ATOM 732 C C . GLU A 1 95 ? 5.785 5.758 -3.842 1 86.06 95 GLU A C 1
ATOM 734 O O . GLU A 1 95 ? 6.617 6.656 -3.982 1 86.06 95 GLU A O 1
ATOM 739 N N . ILE A 1 96 ? 4.926 5.738 -2.834 1 87.44 96 ILE A N 1
ATOM 740 C CA . ILE A 1 96 ? 4.875 6.867 -1.911 1 87.44 96 ILE A CA 1
ATOM 741 C C . ILE A 1 96 ? 6.23 7.035 -1.227 1 87.44 96 ILE A C 1
ATOM 743 O O . ILE A 1 96 ? 6.707 8.156 -1.054 1 87.44 96 ILE A O 1
ATOM 747 N N . GLN A 1 97 ? 6.844 6.035 -0.746 1 73.69 97 GLN A N 1
ATOM 748 C CA . GLN A 1 97 ? 8.109 6.195 -0.043 1 73.69 97 GLN A CA 1
ATOM 749 C C . GLN A 1 97 ? 9.242 6.527 -1.014 1 73.69 97 GLN A C 1
ATOM 751 O O . GLN A 1 97 ? 10.289 7.035 -0.606 1 73.69 97 GLN A O 1
ATOM 756 N N . GLU A 1 98 ? 9.156 6.105 -2.217 1 57.44 98 GLU A N 1
ATOM 757 C CA . GLU A 1 98 ? 10.266 6.367 -3.129 1 57.44 98 GLU A CA 1
ATOM 758 C C . GLU A 1 98 ? 10.586 7.855 -3.199 1 57.44 98 GLU A C 1
ATOM 760 O O . GLU A 1 98 ? 11.742 8.242 -3.375 1 57.44 98 GLU A O 1
ATOM 765 N N . ASP A 1 99 ? 9.555 8.664 -3.266 1 49.53 99 ASP A N 1
ATOM 766 C CA . ASP A 1 99 ? 9.859 10.07 -3.49 1 49.53 99 ASP A CA 1
ATOM 767 C C . ASP A 1 99 ? 10.672 10.648 -2.332 1 49.53 99 ASP A C 1
ATOM 769 O O . ASP A 1 99 ? 11.211 11.75 -2.436 1 49.53 99 ASP A O 1
ATOM 773 N N . THR A 1 100 ? 10.508 10.164 -1.223 1 42.88 100 THR A N 1
ATOM 774 C CA . THR A 1 100 ? 11.258 10.789 -0.136 1 42.88 100 THR A CA 1
ATOM 775 C C .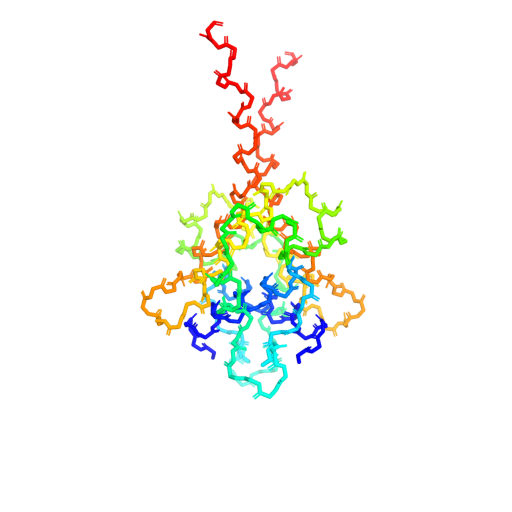 THR A 1 100 ? 12.758 10.672 -0.378 1 42.88 100 THR A C 1
ATOM 777 O O . THR A 1 100 ? 13.555 11.32 0.302 1 42.88 100 THR A O 1
ATOM 780 N N . ILE A 1 101 ? 13.344 9.586 -0.884 1 42.12 101 ILE A N 1
ATOM 781 C CA . ILE A 1 101 ? 14.789 9.609 -1.119 1 42.12 101 ILE A CA 1
ATOM 782 C C . ILE A 1 101 ? 15.141 10.773 -2.045 1 42.12 101 ILE A C 1
ATOM 784 O O . ILE A 1 101 ? 16.172 11.43 -1.865 1 42.12 101 ILE A O 1
ATOM 788 N N . ASN A 1 102 ? 14.477 10.961 -3.117 1 37.25 102 ASN A N 1
ATOM 789 C CA . ASN A 1 102 ? 15.023 11.906 -4.082 1 37.25 102 ASN A CA 1
ATOM 790 C C . ASN A 1 102 ? 14.969 13.336 -3.557 1 37.25 102 ASN A C 1
ATOM 792 O O . ASN A 1 102 ? 15.383 14.273 -4.242 1 37.25 102 ASN A O 1
ATOM 796 N N . GLU A 1 103 ? 14.148 13.758 -2.717 1 32.91 103 GLU A N 1
ATOM 797 C CA . GLU A 1 103 ? 14.281 15.156 -2.314 1 32.91 103 GLU A CA 1
ATOM 798 C C . GLU A 1 103 ? 15.648 15.414 -1.687 1 32.91 103 GLU A C 1
ATOM 800 O O . GLU A 1 103 ? 16.016 16.562 -1.424 1 32.91 103 GLU A O 1
ATOM 805 N N . ASP A 1 104 ? 16.328 14.719 -0.963 1 33.22 104 ASP A N 1
ATOM 806 C CA . ASP A 1 104 ? 17.641 15.195 -0.538 1 33.22 104 ASP A CA 1
ATOM 807 C C . ASP A 1 104 ? 18.531 15.477 -1.74 1 33.22 104 ASP A C 1
ATOM 809 O O . ASP A 1 104 ? 19.484 16.266 -1.646 1 33.22 104 ASP A O 1
ATOM 813 N N . ASP A 1 105 ? 18.734 14.68 -2.729 1 32.16 105 ASP A N 1
ATOM 814 C CA . ASP A 1 105 ? 19.828 14.922 -3.658 1 32.16 105 ASP A CA 1
ATOM 815 C C . ASP A 1 105 ? 19.578 16.172 -4.496 1 32.16 105 ASP A C 1
ATOM 817 O O . ASP A 1 105 ? 20.375 16.531 -5.363 1 32.16 105 ASP A O 1
ATOM 821 N N . MET A 1 106 ? 18.5 16.641 -4.738 1 29.03 106 MET A N 1
ATOM 822 C CA . MET A 1 106 ? 18.516 17.844 -5.555 1 29.03 106 MET A CA 1
ATOM 823 C C . MET A 1 106 ? 19.25 18.984 -4.84 1 29.03 106 MET A C 1
ATOM 825 O O . MET A 1 106 ? 19.406 20.062 -5.398 1 29.03 106 MET A O 1
ATOM 829 N N . TYR A 1 107 ? 19.359 19.312 -3.508 1 27.14 107 TYR A N 1
ATOM 830 C CA . TYR A 1 107 ? 20.203 20.406 -3.086 1 27.14 107 TYR A CA 1
ATOM 831 C C . TYR A 1 107 ? 21.672 20.125 -3.412 1 27.14 107 TYR A C 1
ATOM 833 O O . TYR A 1 107 ? 22.531 20.984 -3.219 1 27.14 107 TYR A O 1
ATOM 841 N N . SER A 1 108 ? 22.312 19.031 -3.355 1 26.72 108 SER A N 1
ATOM 842 C CA . SER A 1 108 ? 23.766 19.141 -3.414 1 26.72 108 SER A CA 1
ATOM 843 C C . SER A 1 108 ? 24.234 19.594 -4.793 1 26.72 108 SER A C 1
ATOM 845 O O . SER A 1 108 ? 25.406 19.891 -4.98 1 26.72 108 SER A O 1
ATOM 847 N N . SER A 1 109 ? 23.828 19.25 -6.07 1 25.75 109 SER A N 1
ATOM 848 C CA . SER A 1 109 ? 24.719 19.75 -7.105 1 25.75 109 SER A CA 1
ATOM 849 C C . SER A 1 109 ? 24.547 21.25 -7.328 1 25.75 109 SER A C 1
ATOM 851 O O . SER A 1 109 ? 24.672 21.734 -8.453 1 25.75 109 SER A O 1
ATOM 853 N N . SER A 1 110 ? 23.844 22.188 -6.449 1 16.83 110 SER A N 1
ATOM 854 C CA . SER A 1 110 ? 24.5 23.469 -6.633 1 16.83 110 SER A CA 1
ATOM 855 C C . SER A 1 110 ? 25.766 23.578 -5.781 1 16.83 110 SER A C 1
ATOM 857 O O . SER A 1 110 ? 25.766 23.172 -4.613 1 16.83 110 SER A O 1
ATOM 859 N N . VAL B 1 1 ? -18.531 -1.817 9.242 1 48.59 1 VAL B N 1
ATOM 860 C CA . VAL B 1 1 ? -17.359 -2.469 8.656 1 48.59 1 VAL B CA 1
ATOM 861 C C . VAL B 1 1 ? -16.281 -2.643 9.719 1 48.59 1 VAL B C 1
ATOM 863 O O . VAL B 1 1 ? -16.016 -1.724 10.5 1 48.59 1 VAL B O 1
ATOM 866 N N . THR B 1 2 ? -16.062 -4.055 10.25 1 63.78 2 THR B N 1
ATOM 867 C CA . THR B 1 2 ? -15.055 -4.262 11.289 1 63.78 2 THR B CA 1
ATOM 868 C C . THR B 1 2 ? -13.648 -4.215 10.703 1 63.78 2 THR B C 1
ATOM 870 O O . THR B 1 2 ? -13.461 -4.43 9.508 1 63.78 2 THR B O 1
ATOM 873 N N . LYS B 1 3 ? -12.648 -3.848 11.516 1 79.31 3 LYS B N 1
ATOM 874 C CA . LYS B 1 3 ? -11.234 -3.666 11.219 1 79.31 3 LYS B CA 1
ATOM 875 C C . LYS B 1 3 ? -10.625 -4.938 10.633 1 79.31 3 LYS B C 1
ATOM 877 O O . LYS B 1 3 ? -9.875 -4.879 9.664 1 79.31 3 LYS B O 1
ATOM 882 N N . LYS B 1 4 ? -11.188 -6.121 11.125 1 87.75 4 LYS B N 1
ATOM 883 C CA . LYS B 1 4 ? -10.578 -7.367 10.664 1 87.75 4 LYS B CA 1
ATOM 884 C C . LYS B 1 4 ? -11.156 -7.793 9.312 1 87.75 4 LYS B C 1
ATOM 886 O O . LYS B 1 4 ? -10.461 -8.422 8.508 1 87.75 4 LYS B O 1
ATOM 891 N N . THR B 1 5 ? -12.438 -7.465 8.984 1 91.06 5 THR B N 1
ATOM 892 C CA . THR B 1 5 ? -13.031 -7.762 7.684 1 91.06 5 THR B CA 1
ATOM 893 C C . THR B 1 5 ? -12.461 -6.848 6.605 1 91.06 5 THR B C 1
ATOM 895 O O . THR B 1 5 ? -12.273 -7.27 5.461 1 91.06 5 THR B O 1
ATOM 898 N N . ASP B 1 6 ? -12.102 -5.637 7.035 1 92.38 6 ASP B N 1
ATOM 899 C CA . ASP B 1 6 ? -11.531 -4.68 6.094 1 92.38 6 ASP B CA 1
ATOM 900 C C . ASP B 1 6 ? -10.188 -5.16 5.562 1 92.38 6 ASP B C 1
ATOM 902 O O . ASP B 1 6 ? -9.938 -5.121 4.355 1 92.38 6 ASP B O 1
ATOM 906 N N . VAL B 1 7 ? -9.406 -5.633 6.48 1 95.88 7 VAL B N 1
ATOM 907 C CA . VAL B 1 7 ? -8.086 -6.078 6.051 1 95.88 7 VAL B CA 1
ATOM 908 C C . VAL B 1 7 ? -8.211 -7.355 5.227 1 95.88 7 VAL B C 1
ATOM 910 O O . VAL B 1 7 ? -7.445 -7.574 4.285 1 95.88 7 VAL B O 1
ATOM 913 N N . TRP B 1 8 ? -9.164 -8.242 5.578 1 96.12 8 TRP B N 1
ATOM 914 C CA . TRP B 1 8 ? -9.461 -9.406 4.754 1 96.12 8 TRP B CA 1
ATOM 915 C C . TRP B 1 8 ? -9.812 -8.992 3.328 1 96.12 8 TRP B C 1
ATOM 917 O O . TRP B 1 8 ? -9.281 -9.547 2.365 1 96.12 8 TRP B O 1
ATOM 927 N N . SER B 1 9 ? -10.641 -7.938 3.125 1 91.56 9 SER B N 1
ATOM 928 C CA . SER B 1 9 ? -11.055 -7.422 1.822 1 91.56 9 SER B CA 1
ATOM 929 C C . SER B 1 9 ? -9.859 -6.895 1.034 1 91.56 9 SER B C 1
ATOM 931 O O . SER B 1 9 ? -9.742 -7.141 -0.168 1 91.56 9 SER B O 1
ATOM 933 N N . LEU B 1 10 ? -8.961 -6.309 1.756 1 94.44 10 LEU B N 1
ATOM 934 C CA . LEU B 1 10 ? -7.754 -5.816 1.102 1 94.44 10 LEU B CA 1
ATOM 935 C C . LEU B 1 10 ? -6.918 -6.973 0.566 1 94.44 10 LEU B C 1
ATOM 937 O O . LEU B 1 10 ? -6.453 -6.93 -0.575 1 94.44 10 LEU B O 1
ATOM 941 N N . GLY B 1 11 ? -6.75 -7.891 1.445 1 96.38 11 GLY B N 1
ATOM 942 C CA . GLY B 1 11 ? -6.004 -9.062 1.023 1 96.38 11 GLY B CA 1
ATOM 943 C C . GLY B 1 11 ? -6.574 -9.719 -0.223 1 96.38 11 GLY B C 1
ATOM 944 O O . GLY B 1 11 ? -5.836 -10.023 -1.16 1 96.38 11 GLY B O 1
ATOM 945 N N . ILE B 1 12 ? -7.855 -9.906 -0.275 1 94.12 12 ILE B N 1
ATOM 946 C CA . ILE B 1 12 ? -8.547 -10.539 -1.395 1 94.12 12 ILE B CA 1
ATOM 947 C C . ILE B 1 12 ? -8.367 -9.695 -2.652 1 94.12 12 ILE B C 1
ATOM 949 O O . ILE B 1 12 ? -8.164 -10.227 -3.744 1 94.12 12 ILE B O 1
ATOM 953 N N . LEU B 1 13 ? -8.43 -8.398 -2.576 1 92.88 13 LEU B N 1
ATOM 954 C CA . LEU B 1 13 ? -8.258 -7.508 -3.721 1 92.88 13 LEU B CA 1
ATOM 955 C C . LEU B 1 13 ? -6.84 -7.605 -4.273 1 92.88 13 LEU B C 1
ATOM 957 O O . LEU B 1 13 ? -6.648 -7.66 -5.492 1 92.88 13 LEU B O 1
ATOM 961 N N . ILE B 1 14 ? -5.828 -7.637 -3.363 1 94.44 14 ILE B N 1
ATOM 962 C CA . ILE B 1 14 ? -4.445 -7.723 -3.812 1 94.44 14 ILE B CA 1
ATOM 963 C C . ILE B 1 14 ? -4.199 -9.07 -4.477 1 94.44 14 ILE B C 1
ATOM 965 O O . ILE B 1 14 ? -3.512 -9.156 -5.496 1 94.44 14 ILE B O 1
ATOM 969 N N . LEU B 1 15 ? -4.773 -10.156 -3.938 1 94.88 15 LEU B N 1
ATOM 970 C CA . LEU B 1 15 ? -4.672 -11.469 -4.574 1 94.88 15 LEU B CA 1
ATOM 971 C C . LEU B 1 15 ? -5.223 -11.43 -5.996 1 94.88 15 LEU B C 1
ATOM 973 O O . LEU B 1 15 ? -4.605 -11.953 -6.922 1 94.88 15 LEU B O 1
ATOM 977 N N . GLU B 1 16 ? -6.316 -10.828 -6.121 1 92.69 16 GLU B N 1
ATOM 978 C CA . GLU B 1 16 ? -6.941 -10.703 -7.438 1 92.69 16 GLU B CA 1
ATOM 979 C C . GLU B 1 16 ? -6.031 -9.953 -8.406 1 92.69 16 GLU B C 1
ATOM 981 O O . GLU B 1 16 ? -5.844 -10.391 -9.547 1 92.69 16 GLU B O 1
ATOM 986 N N . ILE B 1 17 ? -5.422 -8.898 -8.023 1 91.19 17 ILE B N 1
ATOM 987 C CA . ILE B 1 17 ? -4.566 -8.062 -8.867 1 91.19 17 ILE B CA 1
ATOM 988 C C . ILE B 1 17 ? -3.33 -8.859 -9.289 1 91.19 17 ILE B C 1
ATOM 990 O O . ILE B 1 17 ? -2.984 -8.898 -10.469 1 91.19 17 ILE B O 1
ATOM 994 N N . VAL B 1 18 ? -2.709 -9.469 -8.336 1 92.88 18 VAL B N 1
ATOM 995 C CA . VAL B 1 18 ? -1.413 -10.102 -8.555 1 92.88 18 VAL B CA 1
ATOM 996 C C . VAL B 1 18 ? -1.592 -11.367 -9.391 1 92.88 18 VAL B C 1
ATOM 998 O O . VAL B 1 18 ? -0.729 -11.711 -10.203 1 92.88 18 VAL B O 1
ATOM 1001 N N . THR B 1 19 ? -2.674 -12.016 -9.195 1 93.06 19 THR B N 1
ATOM 1002 C CA . THR B 1 19 ? -2.863 -13.297 -9.859 1 93.06 19 THR B CA 1
ATOM 1003 C C . THR B 1 19 ? -3.686 -13.133 -11.133 1 93.06 19 THR B C 1
ATOM 1005 O O . THR B 1 19 ? -3.666 -14 -12.008 1 93.06 19 THR B O 1
ATOM 1008 N N . GLY B 1 20 ? -4.527 -12.094 -11.164 1 89.75 20 GLY B N 1
ATOM 1009 C CA . GLY B 1 20 ? -5.445 -11.906 -12.281 1 89.75 20 GLY B CA 1
ATOM 1010 C C . GLY B 1 20 ? -6.652 -12.828 -12.211 1 89.75 20 GLY B C 1
ATOM 1011 O O . GLY B 1 20 ? -7.352 -13.016 -13.203 1 89.75 20 GLY B O 1
ATOM 1012 N N . LYS B 1 21 ? -6.801 -13.391 -11.07 1 89.5 21 LYS B N 1
ATOM 1013 C CA . LYS B 1 21 ? -7.895 -14.344 -10.898 1 89.5 21 LYS B CA 1
ATOM 1014 C C . LYS B 1 21 ? -8.969 -13.789 -9.969 1 89.5 21 LYS B C 1
ATOM 1016 O O . LYS B 1 21 ? -8.664 -13.016 -9.055 1 89.5 21 LYS B O 1
ATOM 1021 N N . PHE B 1 22 ? -10.234 -14.172 -10.156 1 83.12 22 PHE B N 1
ATOM 1022 C CA . PHE B 1 22 ? -11.344 -13.742 -9.312 1 83.12 22 PHE B CA 1
ATOM 1023 C C . PHE B 1 22 ? -11.469 -14.625 -8.086 1 83.12 22 PHE B C 1
ATOM 1025 O O . PHE B 1 22 ? -11.422 -15.859 -8.188 1 83.12 22 PHE B O 1
ATOM 1032 N N . PRO B 1 23 ? -11.539 -13.938 -6.836 1 80.12 23 PRO B N 1
ATOM 1033 C CA . PRO B 1 23 ? -11.469 -14.672 -5.57 1 80.12 23 PRO B CA 1
ATOM 1034 C C . PRO B 1 23 ? -12.648 -15.617 -5.375 1 80.12 23 PRO B C 1
ATOM 1036 O O . PRO B 1 23 ? -12.508 -16.672 -4.754 1 80.12 23 PRO B O 1
ATOM 1039 N N . ALA B 1 24 ? -13.898 -15.172 -5.695 1 72.62 24 ALA B N 1
ATOM 1040 C CA . ALA B 1 24 ? -14.961 -16.141 -5.445 1 72.62 24 ALA B CA 1
ATOM 1041 C C . ALA B 1 24 ? -14.539 -17.547 -5.852 1 72.62 24 ALA B C 1
ATOM 1043 O O . ALA B 1 24 ? -13.734 -17.719 -6.773 1 72.62 24 ALA B O 1
ATOM 1044 N N . ASN B 1 25 ? -15.109 -18.5 -4.902 1 72.19 25 ASN B N 1
ATOM 1045 C CA . ASN B 1 25 ? -14.719 -19.875 -5.215 1 72.19 25 ASN B CA 1
ATOM 1046 C C . ASN B 1 25 ? -13.945 -19.953 -6.527 1 72.19 25 ASN B C 1
ATOM 1048 O O . ASN B 1 25 ? -14.539 -19.859 -7.605 1 72.19 25 ASN B O 1
ATOM 1052 N N . PHE B 1 26 ? -12.516 -19.734 -6.355 1 71.19 26 PHE B N 1
ATOM 1053 C CA . PHE B 1 26 ? -11.555 -19.656 -7.453 1 71.19 26 PHE B CA 1
ATOM 1054 C C . PHE B 1 26 ? -11.68 -20.875 -8.367 1 71.19 26 PHE B C 1
ATOM 1056 O O . PHE B 1 26 ? -11.672 -20.734 -9.594 1 71.19 26 PHE B O 1
ATOM 1063 N N . ILE B 1 27 ? -11.758 -22 -7.727 1 72.69 27 ILE B N 1
ATOM 1064 C CA . ILE B 1 27 ? -12.047 -23.156 -8.547 1 72.69 27 ILE B CA 1
ATOM 1065 C C . ILE B 1 27 ? -13.547 -23.469 -8.523 1 72.69 27 ILE B C 1
ATOM 1067 O O . ILE B 1 27 ? -14.102 -23.766 -7.465 1 72.69 27 ILE B O 1
ATOM 1071 N N . GLN B 1 28 ? -14.047 -23.094 -9.57 1 71.31 28 GLN B N 1
ATOM 1072 C CA . GLN B 1 28 ? -15.492 -23.312 -9.648 1 71.31 28 GLN B CA 1
ATOM 1073 C C . GLN B 1 28 ? -15.867 -24.688 -9.133 1 71.31 28 GLN B C 1
ATOM 1075 O O . GLN B 1 28 ? -15.273 -25.703 -9.539 1 71.31 28 GLN B O 1
ATOM 1080 N N . GLY B 1 29 ? -17 -24.703 -8.258 1 70.56 29 GLY B N 1
ATOM 1081 C CA . GLY B 1 29 ? -17.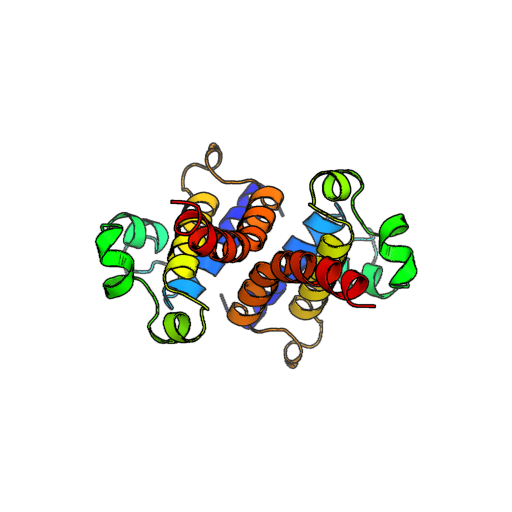484 -25.953 -7.688 1 70.56 29 GLY B CA 1
ATOM 1082 C C . GLY B 1 29 ? -16.672 -26.422 -6.488 1 70.56 29 GLY B C 1
ATOM 1083 O O . GLY B 1 29 ? -17 -27.422 -5.855 1 70.56 29 GLY B O 1
ATOM 1084 N N . SER B 1 30 ? -15.586 -25.719 -6.301 1 78.44 30 SER B N 1
ATOM 1085 C CA . SER B 1 30 ? -14.758 -26.062 -5.148 1 78.44 30 SER B CA 1
ATOM 1086 C C . SER B 1 30 ? -14.844 -25 -4.062 1 78.44 30 SER B C 1
ATOM 1088 O O . SER B 1 30 ? -15.289 -23.875 -4.316 1 78.44 30 SER B O 1
ATOM 1090 N N . GLU B 1 31 ? -14.453 -25.625 -2.875 1 80.44 31 GLU B N 1
ATOM 1091 C CA . GLU B 1 31 ? -14.414 -24.688 -1.75 1 80.44 31 GLU B CA 1
ATOM 1092 C C . GLU B 1 31 ? -13.031 -24.047 -1.609 1 80.44 31 GLU B C 1
ATOM 1094 O O . GLU B 1 31 ? -12.805 -23.25 -0.703 1 80.44 31 GLU B O 1
ATOM 1099 N N . LEU B 1 32 ? -12.32 -24.344 -2.592 1 87.06 32 LEU B N 1
ATOM 1100 C CA . LEU B 1 32 ? -10.953 -23.844 -2.51 1 87.06 32 LEU B CA 1
ATOM 1101 C C . LEU B 1 32 ? -10.914 -22.344 -2.791 1 87.06 32 LEU B C 1
ATOM 1103 O O . LEU B 1 32 ? -11.398 -21.891 -3.832 1 87.06 32 LEU B O 1
ATOM 1107 N N . SER B 1 33 ? -10.391 -21.578 -1.823 1 91.94 33 SER B N 1
ATOM 1108 C CA . SER B 1 33 ? -10.242 -20.141 -2.002 1 91.94 33 SER B CA 1
ATOM 1109 C C . SER B 1 33 ? -9 -19.797 -2.818 1 91.94 33 SER B C 1
ATOM 1111 O O . SER B 1 33 ? -8.117 -20.641 -2.98 1 91.94 33 SER B O 1
ATOM 1113 N N . LEU B 1 34 ? -8.977 -18.688 -3.445 1 94.38 34 LEU B N 1
ATOM 1114 C CA . LEU B 1 34 ? -7.809 -18.219 -4.18 1 94.38 34 LEU B CA 1
ATOM 1115 C C . LEU B 1 34 ? -6.57 -18.203 -3.291 1 94.38 34 LEU B C 1
ATOM 1117 O O . LEU B 1 34 ? -5.484 -18.594 -3.727 1 94.38 34 LEU B O 1
ATOM 1121 N N . ALA B 1 35 ? -6.707 -17.75 -1.99 1 95.19 35 ALA B N 1
ATOM 1122 C CA . ALA B 1 35 ? -5.59 -17.75 -1.051 1 95.19 35 ALA B CA 1
ATOM 1123 C C . ALA B 1 35 ? -5.062 -19.172 -0.821 1 95.19 35 ALA B C 1
ATOM 1125 O O . ALA B 1 35 ? -3.852 -19.406 -0.865 1 95.19 35 ALA B O 1
ATOM 1126 N N . ASN B 1 36 ? -5.949 -20.094 -0.659 1 94.5 36 ASN B N 1
ATOM 1127 C CA . ASN B 1 36 ? -5.547 -21.484 -0.445 1 94.5 36 ASN B CA 1
ATOM 1128 C C . ASN B 1 36 ? -4.855 -22.062 -1.678 1 94.5 36 ASN B C 1
ATOM 1130 O O . ASN B 1 36 ? -3.9 -22.828 -1.556 1 94.5 36 ASN B O 1
ATOM 1134 N N . TRP B 1 37 ? -5.426 -21.75 -2.791 1 95.62 37 TRP B N 1
ATOM 1135 C CA . TRP B 1 37 ? -4.781 -22.172 -4.027 1 95.62 37 TRP B CA 1
ATOM 1136 C C . TRP B 1 37 ? -3.35 -21.656 -4.105 1 95.62 37 TRP B C 1
ATOM 1138 O O . TRP B 1 37 ? -2.416 -22.422 -4.352 1 95.62 37 TRP B O 1
ATOM 1148 N N . VAL B 1 38 ? -3.131 -20.406 -3.879 1 96.25 38 VAL B N 1
ATOM 1149 C CA . VAL B 1 38 ? -1.792 -19.828 -3.924 1 96.25 38 VAL B CA 1
ATOM 1150 C C . VAL B 1 38 ? -0.891 -20.531 -2.912 1 96.25 38 VAL B C 1
ATOM 1152 O O . VAL B 1 38 ? 0.245 -20.891 -3.227 1 96.25 38 VAL B O 1
ATOM 1155 N N . GLU B 1 39 ? -1.402 -20.688 -1.74 1 96 39 GLU B N 1
ATOM 1156 C CA . GLU B 1 39 ? -0.616 -21.297 -0.667 1 96 39 GLU B CA 1
ATOM 1157 C C . GLU B 1 39 ? -0.219 -22.719 -1.008 1 96 39 GLU B C 1
ATOM 1159 O O . GLU B 1 39 ? 0.726 -23.266 -0.431 1 96 39 GLU B O 1
ATOM 1164 N N . SER B 1 40 ? -0.978 -23.344 -1.809 1 95.06 40 SER B N 1
ATOM 1165 C CA . SER B 1 40 ? -0.684 -24.719 -2.188 1 95.06 40 SER B CA 1
ATOM 1166 C C . SER B 1 40 ? 0.461 -24.781 -3.191 1 95.06 40 SER B C 1
ATOM 1168 O O . SER B 1 40 ? 0.986 -25.859 -3.475 1 95.06 40 SER B O 1
ATOM 1170 N N . ILE B 1 41 ? 0.874 -23.625 -3.766 1 96.94 41 ILE B N 1
ATOM 1171 C CA . ILE B 1 41 ? 1.951 -23.562 -4.746 1 96.94 41 ILE B CA 1
ATOM 1172 C C . ILE B 1 41 ? 3.248 -23.141 -4.062 1 96.94 41 ILE B C 1
ATOM 1174 O O . ILE B 1 41 ? 3.26 -22.188 -3.281 1 96.94 41 ILE B O 1
ATOM 1178 N N . ALA B 1 42 ? 4.41 -23.875 -4.445 1 97.12 42 ALA B N 1
ATOM 1179 C CA . ALA B 1 42 ? 5.707 -23.516 -3.873 1 97.12 42 ALA B CA 1
ATOM 1180 C C . ALA B 1 42 ? 6.125 -22.109 -4.289 1 97.12 42 ALA B C 1
ATOM 1182 O O . ALA B 1 42 ? 5.953 -21.719 -5.449 1 97.12 42 ALA B O 1
ATOM 1183 N N . PRO B 1 43 ? 6.648 -21.281 -3.299 1 96 43 PRO B N 1
ATOM 1184 C CA . PRO B 1 43 ? 7.027 -19.891 -3.598 1 96 43 PRO B CA 1
ATOM 1185 C C . PRO B 1 43 ? 7.938 -19.781 -4.82 1 96 43 PRO B C 1
ATOM 1187 O O . PRO B 1 43 ? 7.848 -18.812 -5.574 1 96 43 PRO B O 1
ATOM 1190 N N . GLU B 1 44 ? 8.797 -20.688 -5.074 1 95.31 44 GLU B N 1
ATOM 1191 C CA . GLU B 1 44 ? 9.727 -20.672 -6.199 1 95.31 44 GLU B CA 1
ATOM 1192 C C . GLU B 1 44 ? 8.984 -20.734 -7.531 1 95.31 44 GLU B C 1
ATOM 1194 O O . GLU B 1 44 ? 9.539 -20.375 -8.57 1 95.31 44 GLU B O 1
ATOM 1199 N N . ALA B 1 45 ? 7.805 -21.141 -7.488 1 96.75 45 ALA B N 1
ATOM 1200 C CA . ALA B 1 45 ? 7.043 -21.312 -8.719 1 96.75 45 ALA B CA 1
ATOM 1201 C C . ALA B 1 45 ? 6.043 -20.172 -8.914 1 96.75 45 ALA B C 1
ATOM 1203 O O . ALA B 1 45 ? 5.309 -20.141 -9.898 1 96.75 45 ALA B O 1
ATOM 1204 N N . TRP B 1 46 ? 6.012 -19.281 -8.023 1 95.25 46 TRP B N 1
ATOM 1205 C CA . TRP B 1 46 ? 5.012 -18.234 -8.07 1 95.25 46 TRP B CA 1
ATOM 1206 C C . TRP B 1 46 ? 5.117 -17.438 -9.367 1 95.25 46 TRP B C 1
ATOM 1208 O O . TRP B 1 46 ? 4.102 -17.141 -10.008 1 95.25 46 TRP B O 1
ATOM 1218 N N . SER B 1 47 ? 6.285 -17.047 -9.781 1 90.69 47 SER B N 1
ATOM 1219 C CA . SER B 1 47 ? 6.48 -16.234 -10.977 1 90.69 47 SER B CA 1
ATOM 1220 C C . SER B 1 47 ? 5.852 -16.891 -12.203 1 90.69 47 SER B C 1
ATOM 1222 O O . SER B 1 47 ? 5.258 -16.203 -13.039 1 90.69 47 SER B O 1
ATOM 1224 N N . SER B 1 48 ? 5.848 -18.219 -12.32 1 92.56 48 SER B N 1
ATOM 1225 C CA . SER B 1 48 ? 5.379 -18.938 -13.5 1 92.56 48 SER B CA 1
ATOM 1226 C C . SER B 1 48 ? 3.92 -19.359 -13.344 1 92.56 48 SER B C 1
ATOM 1228 O O . SER B 1 48 ? 3.166 -19.375 -14.32 1 92.56 48 SER B O 1
ATOM 1230 N N . GLU B 1 49 ? 3.525 -19.5 -12.148 1 95.12 49 GLU B N 1
ATOM 1231 C CA . GLU B 1 49 ? 2.246 -20.188 -12 1 95.12 49 GLU B CA 1
ATOM 1232 C C . GLU B 1 49 ? 1.184 -19.266 -11.414 1 95.12 49 GLU B C 1
ATOM 1234 O O . GLU B 1 49 ? -0.014 -19.516 -11.547 1 95.12 49 GLU B O 1
ATOM 1239 N N . VAL B 1 50 ? 1.617 -18.297 -10.75 1 94.81 50 VAL B N 1
ATOM 1240 C CA . VAL B 1 50 ? 0.653 -17.562 -9.93 1 94.81 50 VAL B CA 1
ATOM 1241 C C . VAL B 1 50 ? 0.432 -16.172 -10.508 1 94.81 50 VAL B C 1
ATOM 1243 O O . VAL B 1 50 ? -0.708 -15.719 -10.641 1 94.81 50 VAL B O 1
ATOM 1246 N N . PHE B 1 51 ? 1.464 -15.523 -10.859 1 93.31 51 PHE B N 1
ATOM 1247 C CA . PHE B 1 51 ? 1.4 -14.109 -11.211 1 93.31 51 PHE B CA 1
ATOM 1248 C C . PHE B 1 51 ? 0.727 -13.922 -12.57 1 93.31 51 PHE B C 1
ATOM 1250 O O . PHE B 1 51 ? 0.952 -14.703 -13.492 1 93.31 51 PHE B O 1
ATOM 1257 N N . ASP B 1 52 ? -0.125 -12.891 -12.547 1 91.19 52 ASP B N 1
ATOM 1258 C CA . ASP B 1 52 ? -0.707 -12.445 -13.805 1 91.19 52 ASP B CA 1
ATOM 1259 C C . ASP B 1 52 ? 0.371 -11.922 -14.758 1 91.19 52 ASP B C 1
ATOM 1261 O O . ASP B 1 52 ? 1.176 -11.062 -14.375 1 91.19 52 ASP B O 1
ATOM 1265 N N . LYS B 1 53 ? 0.343 -12.422 -15.945 1 82.12 53 LYS B N 1
ATOM 1266 C CA . LYS B 1 53 ? 1.371 -12.07 -16.922 1 82.12 53 LYS B CA 1
ATOM 1267 C C . LYS B 1 53 ? 1.335 -10.578 -17.234 1 82.12 53 LYS B C 1
ATOM 1269 O O . LYS B 1 53 ? 2.381 -9.953 -17.438 1 82.12 53 LYS B O 1
ATOM 1274 N N . ASP B 1 54 ? 0.155 -9.984 -17.25 1 75.81 54 ASP B N 1
ATOM 1275 C CA . ASP B 1 54 ? 0.032 -8.562 -17.562 1 75.81 54 ASP B CA 1
ATOM 1276 C C . ASP B 1 54 ? 0.519 -7.699 -16.406 1 75.81 54 ASP B C 1
ATOM 1278 O O . ASP B 1 54 ? 1.106 -6.637 -16.609 1 75.81 54 ASP B O 1
ATOM 1282 N N . MET B 1 55 ? 0.254 -8.094 -15.148 1 69.69 55 MET B N 1
ATOM 1283 C CA . MET B 1 55 ? 0.721 -7.375 -13.969 1 69.69 55 MET B CA 1
ATOM 1284 C C . MET B 1 55 ? 2.24 -7.441 -13.859 1 69.69 55 MET B C 1
ATOM 1286 O O . MET B 1 55 ? 2.879 -6.469 -13.453 1 69.69 55 MET B O 1
ATOM 1290 N N . ALA B 1 56 ? 2.674 -8.5 -14.148 1 58.53 56 ALA B N 1
ATOM 1291 C CA . ALA B 1 56 ? 4.121 -8.68 -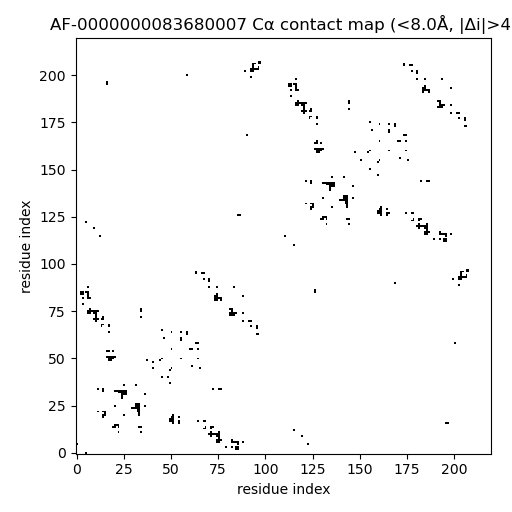14.125 1 58.53 56 ALA B CA 1
ATOM 1292 C C . ALA B 1 56 ? 4.816 -7.699 -15.062 1 58.53 56 ALA B C 1
ATOM 1294 O O . ALA B 1 56 ? 5.941 -7.273 -14.805 1 58.53 56 ALA B O 1
ATOM 1295 N N . LEU B 1 57 ? 4.016 -7.25 -15.953 1 51.22 57 LEU B N 1
ATOM 1296 C CA . LEU B 1 57 ? 4.582 -6.328 -16.938 1 51.22 57 LEU B CA 1
ATOM 1297 C C . LEU B 1 57 ? 4.527 -4.895 -16.422 1 51.22 57 LEU B C 1
ATOM 1299 O O . LEU B 1 57 ? 5.312 -4.047 -16.844 1 51.22 57 LEU B O 1
ATOM 1303 N N . THR B 1 58 ? 3.561 -4.719 -15.617 1 55.12 58 THR B N 1
ATOM 1304 C CA . THR B 1 58 ? 3.355 -3.346 -15.172 1 55.12 58 THR B CA 1
ATOM 1305 C C . THR B 1 58 ? 4.055 -3.1 -13.836 1 55.12 58 THR B C 1
ATOM 1307 O O . THR B 1 58 ? 4.402 -1.962 -13.516 1 55.12 58 THR B O 1
ATOM 1310 N N . SER B 1 59 ? 4.168 -4.164 -13.148 1 59.5 59 SER B N 1
ATOM 1311 C CA . SER B 1 59 ? 4.895 -4.023 -11.891 1 59.5 59 SER B CA 1
ATOM 1312 C C . SER B 1 59 ? 6.371 -3.73 -12.133 1 59.5 59 SER B C 1
ATOM 1314 O O . SER B 1 59 ? 6.918 -4.098 -13.172 1 59.5 59 SER B O 1
ATOM 1316 N N . ASN B 1 60 ? 6.977 -2.938 -11.25 1 62 60 ASN B N 1
ATOM 1317 C CA . ASN B 1 60 ? 8.383 -2.578 -11.398 1 62 60 ASN B CA 1
ATOM 1318 C C . ASN B 1 60 ? 9.289 -3.805 -11.305 1 62 60 ASN B C 1
ATOM 1320 O O . ASN B 1 60 ? 10.43 -3.775 -11.766 1 62 60 ASN B O 1
ATOM 1324 N N . SER B 1 61 ? 8.891 -4.93 -10.719 1 75.69 61 SER B N 1
ATOM 1325 C CA . SER B 1 61 ? 9.734 -6.117 -10.641 1 75.69 61 SER B CA 1
ATOM 1326 C C . SER B 1 61 ? 8.969 -7.301 -10.055 1 75.69 61 SER B C 1
ATOM 1328 O O . SER B 1 61 ? 7.941 -7.121 -9.406 1 75.69 61 SER B O 1
ATOM 1330 N N . GLU B 1 62 ? 9.414 -8.359 -10.438 1 82.75 62 GLU B N 1
ATOM 1331 C CA . GLU B 1 62 ? 8.922 -9.602 -9.852 1 82.75 62 GLU B CA 1
ATOM 1332 C C . GLU B 1 62 ? 9.031 -9.578 -8.336 1 82.75 62 GLU B C 1
ATOM 1334 O O . GLU B 1 62 ? 8.164 -10.102 -7.633 1 82.75 62 GLU B O 1
ATOM 1339 N N . GLY B 1 63 ? 10.117 -9.016 -7.926 1 87.12 63 GLY B N 1
ATOM 1340 C CA . GLY B 1 63 ? 10.32 -8.883 -6.492 1 87.12 63 GLY B CA 1
ATOM 1341 C C . GLY B 1 63 ? 9.203 -8.117 -5.809 1 87.12 63 GLY B C 1
ATOM 1342 O O . GLY B 1 63 ? 8.773 -8.477 -4.711 1 87.12 63 GLY B O 1
ATOM 1343 N N . GLU B 1 64 ? 8.766 -7.184 -6.473 1 88.25 64 GLU B N 1
ATOM 1344 C CA . GLU B 1 64 ? 7.672 -6.395 -5.91 1 88.25 64 GLU B CA 1
ATOM 1345 C C . GLU B 1 64 ? 6.379 -7.199 -5.871 1 88.25 64 GLU B C 1
ATOM 1347 O O . GLU B 1 64 ? 5.613 -7.109 -4.906 1 88.25 64 GLU B O 1
ATOM 1352 N N . MET B 1 65 ? 6.164 -8.008 -6.844 1 91.31 65 MET B N 1
ATOM 1353 C CA . MET B 1 65 ? 4.969 -8.844 -6.898 1 91.31 65 MET B CA 1
ATOM 1354 C C . MET B 1 65 ? 4.977 -9.883 -5.781 1 91.31 65 MET B C 1
ATOM 1356 O O . MET B 1 65 ? 3.941 -10.156 -5.172 1 91.31 65 MET B O 1
ATOM 1360 N N . VAL B 1 66 ? 6.148 -10.359 -5.605 1 93.25 66 VAL B N 1
ATOM 1361 C CA . VAL B 1 66 ? 6.293 -11.352 -4.543 1 93.25 66 VAL B CA 1
ATOM 1362 C C . VAL B 1 66 ? 5.965 -10.711 -3.193 1 93.25 66 VAL B C 1
ATOM 1364 O O . VAL B 1 66 ? 5.23 -11.289 -2.387 1 93.25 66 VAL B O 1
ATOM 1367 N N . LYS B 1 67 ? 6.48 -9.539 -2.973 1 94.31 67 LYS B N 1
ATOM 1368 C CA . LYS B 1 67 ? 6.219 -8.844 -1.715 1 94.31 67 LYS B CA 1
ATOM 1369 C C . LYS B 1 67 ? 4.734 -8.523 -1.558 1 94.31 67 LYS B C 1
ATOM 1371 O O . LYS B 1 67 ? 4.168 -8.711 -0.48 1 94.31 67 LYS B O 1
ATOM 1376 N N . LEU B 1 68 ? 4.074 -8.141 -2.57 1 94.88 68 LEU B N 1
ATOM 1377 C CA . LEU B 1 68 ? 2.641 -7.871 -2.537 1 94.88 68 LEU B CA 1
ATOM 1378 C C . LEU B 1 68 ? 1.853 -9.133 -2.211 1 94.88 68 LEU B C 1
ATOM 1380 O O . LEU B 1 68 ? 0.917 -9.102 -1.407 1 94.88 68 LEU B O 1
ATOM 1384 N N . LEU B 1 69 ? 2.264 -10.195 -2.855 1 96.19 69 LEU B N 1
ATOM 1385 C CA . LEU B 1 69 ? 1.583 -11.469 -2.646 1 96.19 69 LEU B CA 1
ATOM 1386 C C . LEU B 1 69 ? 1.684 -11.906 -1.189 1 96.19 69 LEU B C 1
ATOM 1388 O O . LEU B 1 69 ? 0.697 -12.352 -0.603 1 96.19 69 LEU B O 1
ATOM 1392 N N . LYS B 1 70 ? 2.834 -11.766 -0.701 1 97.62 70 LYS B N 1
ATOM 1393 C CA . LYS B 1 70 ? 3.031 -12.141 0.695 1 97.62 70 LYS B CA 1
ATOM 1394 C C . LYS B 1 70 ? 2.184 -11.273 1.624 1 97.62 70 LYS B C 1
ATOM 1396 O O . LYS B 1 70 ? 1.606 -11.773 2.592 1 97.62 70 LYS B O 1
ATOM 1401 N N . ILE B 1 71 ? 2.119 -10.016 1.418 1 97.75 71 ILE B N 1
ATOM 1402 C CA . ILE B 1 71 ? 1.269 -9.125 2.195 1 97.75 71 ILE B CA 1
ATOM 1403 C C . ILE B 1 71 ? -0.19 -9.555 2.066 1 97.75 71 ILE B C 1
ATOM 1405 O O . ILE B 1 71 ? -0.917 -9.617 3.061 1 97.75 71 ILE B O 1
ATOM 1409 N N . ALA B 1 72 ? -0.7 -9.914 0.863 1 97.56 72 ALA B N 1
ATOM 1410 C CA . ALA B 1 72 ? -2.082 -10.32 0.618 1 97.56 72 ALA B CA 1
ATOM 1411 C C . ALA B 1 72 ? -2.432 -11.586 1.402 1 97.56 72 ALA B C 1
ATOM 1413 O O . ALA B 1 72 ? -3.504 -11.672 2.006 1 97.56 72 ALA B O 1
ATOM 1414 N N . LEU B 1 73 ? -1.514 -12.523 1.391 1 97.88 73 LEU B N 1
ATOM 1415 C CA . LEU B 1 73 ? -1.742 -13.766 2.107 1 97.88 73 LEU B CA 1
ATOM 1416 C C . LEU B 1 73 ? -1.811 -13.523 3.613 1 97.88 73 LEU B C 1
ATOM 1418 O O . LEU B 1 73 ? -2.615 -14.148 4.309 1 97.88 73 LEU B O 1
ATOM 1422 N N . ALA B 1 74 ? -0.957 -12.641 4.102 1 98.25 74 ALA B N 1
ATOM 1423 C CA . ALA B 1 74 ? -0.992 -12.289 5.52 1 98.25 74 ALA B CA 1
ATOM 1424 C C . ALA B 1 74 ? -2.297 -11.578 5.875 1 98.25 74 ALA B C 1
ATOM 1426 O O . ALA B 1 74 ? -2.85 -11.789 6.957 1 98.25 74 ALA B O 1
ATOM 1427 N N . CYS B 1 75 ? -2.854 -10.766 5.031 1 97.69 75 CYS B N 1
ATOM 1428 C CA . CYS B 1 75 ? -4.074 -10 5.266 1 97.69 75 CYS B CA 1
ATOM 1429 C C . CYS B 1 75 ? -5.301 -10.898 5.207 1 97.69 75 CYS B C 1
ATOM 1431 O O . CYS B 1 75 ? -6.293 -10.648 5.891 1 97.69 75 CYS B O 1
ATOM 1433 N N . SER B 1 76 ? -5.285 -11.969 4.418 1 96.5 76 SER B N 1
ATOM 1434 C CA . SER B 1 76 ? -6.477 -12.773 4.164 1 96.5 76 SER B CA 1
ATOM 1435 C C . SER B 1 76 ? -6.402 -14.117 4.871 1 96.5 76 SER B C 1
ATOM 1437 O O . SER B 1 76 ? -7.105 -15.062 4.504 1 96.5 76 SER B O 1
ATOM 1439 N N . ASP B 1 77 ? -5.52 -14.203 5.812 1 96.5 77 ASP B N 1
ATOM 1440 C CA . ASP B 1 77 ? -5.395 -15.438 6.578 1 96.5 77 ASP B CA 1
ATOM 1441 C C . ASP B 1 77 ? -6.742 -15.867 7.156 1 96.5 77 ASP B C 1
ATOM 1443 O O . ASP B 1 77 ? -7.508 -15.031 7.633 1 96.5 77 ASP B O 1
ATOM 1447 N N . MET B 1 78 ? -6.953 -17.188 7.105 1 93.56 78 MET B N 1
ATOM 1448 C CA . MET B 1 78 ? -8.211 -17.703 7.652 1 93.56 78 MET B CA 1
ATOM 1449 C C . MET B 1 78 ? -8.258 -17.516 9.164 1 93.56 78 MET B C 1
ATOM 1451 O O . MET B 1 78 ? -9.336 -17.375 9.742 1 93.56 78 MET B O 1
ATOM 1455 N N . ASP B 1 79 ? -7.137 -17.562 9.781 1 96.56 79 ASP B N 1
ATOM 1456 C CA . ASP B 1 79 ? -7.051 -17.219 11.195 1 96.56 79 ASP B CA 1
ATOM 1457 C C . ASP B 1 79 ? -7.027 -15.711 11.391 1 96.56 79 ASP B C 1
ATOM 1459 O O . ASP B 1 79 ? -6.004 -15.062 11.156 1 96.56 79 ASP B O 1
ATOM 1463 N N . VAL B 1 80 ? -8.133 -15.109 11.875 1 95.56 80 VAL B N 1
ATOM 1464 C CA . VAL B 1 80 ? -8.359 -13.672 11.984 1 95.56 80 VAL B CA 1
ATOM 1465 C C . VAL B 1 80 ? -7.281 -13.047 12.859 1 95.56 80 VAL B C 1
ATOM 1467 O O . VAL B 1 80 ? -6.852 -11.914 12.602 1 95.56 80 VAL B O 1
ATOM 1470 N N . ASP B 1 81 ? -6.699 -13.844 13.828 1 95.94 81 ASP B N 1
ATOM 1471 C CA . ASP B 1 81 ? -5.723 -13.305 14.773 1 95.94 81 ASP B CA 1
ATOM 1472 C C . ASP B 1 81 ? -4.348 -13.188 14.133 1 95.94 81 ASP B C 1
ATOM 1474 O O . ASP B 1 81 ? -3.459 -12.523 14.672 1 95.94 81 ASP B O 1
ATOM 1478 N N . ARG B 1 82 ? -4.184 -13.727 12.969 1 97.19 82 ARG B N 1
ATOM 1479 C CA . ARG B 1 82 ? -2.895 -13.703 12.281 1 97.19 82 ARG B CA 1
ATOM 1480 C C . ARG B 1 82 ? -2.869 -12.617 11.211 1 97.19 82 ARG B C 1
ATOM 1482 O O . ARG B 1 82 ? -1.823 -12.352 10.617 1 97.19 82 ARG B O 1
ATOM 1489 N N . ARG B 1 83 ? -3.986 -12.039 10.992 1 97.88 83 ARG B N 1
ATOM 1490 C CA . ARG B 1 83 ? -4.055 -11.008 9.953 1 97.88 83 ARG B CA 1
ATOM 1491 C C . ARG B 1 83 ? -3.307 -9.75 10.391 1 97.88 83 ARG B C 1
ATOM 1493 O O . ARG B 1 83 ? -3.262 -9.422 11.578 1 97.88 83 ARG B O 1
ATOM 1500 N N . LEU B 1 84 ? -2.66 -9.156 9.461 1 96.06 84 LEU B N 1
ATOM 1501 C CA . LEU B 1 84 ? -2.145 -7.812 9.719 1 96.06 84 LEU B CA 1
ATOM 1502 C C . LEU B 1 84 ? -3.273 -6.859 10.094 1 96.06 84 LEU B C 1
ATOM 1504 O O . LEU B 1 84 ? -4.438 -7.109 9.766 1 96.06 84 LEU B O 1
ATOM 1508 N N . ASP B 1 85 ? -2.885 -5.82 10.875 1 92.62 85 ASP B N 1
ATOM 1509 C CA . ASP B 1 85 ? -3.812 -4.695 10.961 1 92.62 85 ASP B CA 1
ATOM 1510 C C . ASP B 1 85 ? -3.785 -3.865 9.68 1 92.62 85 ASP B C 1
ATOM 1512 O O . ASP B 1 85 ? -2.814 -3.914 8.922 1 92.62 85 ASP B O 1
ATOM 1516 N N . LEU B 1 86 ? -4.996 -3.182 9.336 1 92.31 86 LEU B N 1
ATOM 1517 C CA . LEU B 1 86 ? -5.129 -2.453 8.078 1 92.31 86 LEU B CA 1
ATOM 1518 C C . LEU B 1 86 ? -4.031 -1.404 7.938 1 92.31 86 LEU B C 1
ATOM 1520 O O . LEU B 1 86 ? -3.445 -1.255 6.863 1 92.31 86 LEU B O 1
ATOM 1524 N N . LYS B 1 87 ? -3.678 -0.759 9.062 1 89.62 87 LYS B N 1
ATOM 1525 C CA . LYS B 1 87 ? -2.623 0.248 9.031 1 89.62 87 LYS B CA 1
ATOM 1526 C C . LYS B 1 87 ? -1.275 -0.376 8.68 1 89.62 87 LYS B C 1
ATOM 1528 O O . LYS B 1 87 ? -0.528 0.165 7.863 1 89.62 87 LYS B O 1
ATOM 1533 N N . GLU B 1 88 ? -0.969 -1.447 9.297 1 91.81 88 GLU B N 1
ATOM 1534 C CA . GLU B 1 88 ? 0.277 -2.16 9.031 1 91.81 88 GLU B CA 1
ATOM 1535 C C . GLU B 1 88 ? 0.347 -2.637 7.586 1 91.81 88 GLU B C 1
ATOM 1537 O O . GLU B 1 88 ? 1.399 -2.555 6.949 1 91.81 88 GLU B O 1
ATOM 1542 N N . ALA B 1 89 ? -0.779 -3.168 7.098 1 94.56 89 ALA B N 1
ATOM 1543 C CA . ALA B 1 89 ? -0.816 -3.652 5.719 1 94.56 89 ALA B CA 1
ATOM 1544 C C . ALA B 1 89 ? -0.494 -2.533 4.734 1 94.56 89 ALA B C 1
ATOM 1546 O O . ALA B 1 89 ? 0.363 -2.691 3.863 1 94.56 89 ALA B O 1
ATOM 1547 N N . VAL B 1 90 ? -1.059 -1.389 4.875 1 92.69 90 VAL B N 1
ATOM 1548 C CA . VAL B 1 90 ? -0.833 -0.258 3.98 1 92.69 90 VAL B CA 1
ATOM 1549 C C . VAL B 1 90 ? 0.61 0.223 4.105 1 92.69 90 VAL B C 1
ATOM 1551 O O . VAL B 1 90 ? 1.263 0.519 3.104 1 92.69 90 VAL B O 1
ATOM 1554 N N . SER B 1 91 ? 1.126 0.3 5.336 1 90.06 91 SER B N 1
ATOM 1555 C CA . SER B 1 91 ? 2.514 0.699 5.551 1 90.06 91 SER B CA 1
ATOM 1556 C C . SER B 1 91 ? 3.477 -0.251 4.848 1 90.06 91 SER B C 1
ATOM 1558 O O . SER B 1 91 ? 4.445 0.188 4.223 1 90.06 91 SER B O 1
ATOM 1560 N N . ARG B 1 92 ? 3.258 -1.548 4.875 1 92.06 92 ARG B N 1
ATOM 1561 C CA . ARG B 1 92 ? 4.125 -2.531 4.23 1 92.06 92 ARG B CA 1
ATOM 1562 C C . ARG B 1 92 ? 4.066 -2.396 2.713 1 92.06 92 ARG B C 1
ATOM 1564 O O . ARG B 1 92 ? 5.074 -2.59 2.029 1 92.06 92 ARG B O 1
ATOM 1571 N N . ILE B 1 93 ? 2.891 -2.049 2.193 1 93.12 93 ILE B N 1
ATOM 1572 C CA . ILE B 1 93 ? 2.771 -1.838 0.754 1 93.12 93 ILE B CA 1
ATOM 1573 C C . ILE B 1 93 ? 3.627 -0.644 0.334 1 93.12 93 ILE B C 1
ATOM 1575 O O . ILE B 1 93 ? 4.316 -0.695 -0.687 1 93.12 93 ILE B O 1
ATOM 1579 N N . GLN B 1 94 ? 3.697 0.358 1.14 1 88.62 94 GLN B N 1
ATOM 1580 C CA . GLN B 1 94 ? 4.492 1.55 0.869 1 88.62 94 GLN B CA 1
ATOM 1581 C C . GLN B 1 94 ? 5.984 1.221 0.84 1 88.62 94 GLN B C 1
ATOM 1583 O O . GLN B 1 94 ? 6.75 1.851 0.108 1 88.62 94 GLN B O 1
ATOM 1588 N N . GLU B 1 95 ? 6.383 0.296 1.575 1 86.19 95 GLU B N 1
ATOM 1589 C CA . GLU B 1 95 ? 7.793 -0.003 1.795 1 86.19 95 GLU B CA 1
ATOM 1590 C C . GLU B 1 95 ? 8.328 -0.95 0.726 1 86.19 95 GLU B C 1
ATOM 1592 O O . GLU B 1 95 ? 9.531 -1.212 0.669 1 86.19 95 GLU B O 1
ATOM 1597 N N . ILE B 1 96 ? 7.508 -1.513 -0.091 1 87.31 96 ILE B N 1
ATOM 1598 C CA . ILE B 1 96 ? 7.934 -2.52 -1.057 1 87.31 96 ILE B CA 1
ATOM 1599 C C . ILE B 1 96 ? 9 -1.937 -1.979 1 87.31 96 ILE B C 1
ATOM 1601 O O . ILE B 1 96 ? 9.984 -2.607 -2.303 1 87.31 96 ILE B O 1
ATOM 1605 N N . GLN B 1 97 ? 8.859 -0.76 -2.547 1 73.5 97 GLN B N 1
ATOM 1606 C CA . GLN B 1 97 ? 9.836 -0.218 -3.482 1 73.5 97 GLN B CA 1
ATOM 1607 C C . GLN B 1 97 ? 11.109 0.204 -2.76 1 73.5 97 GLN B C 1
ATOM 1609 O O . GLN B 1 9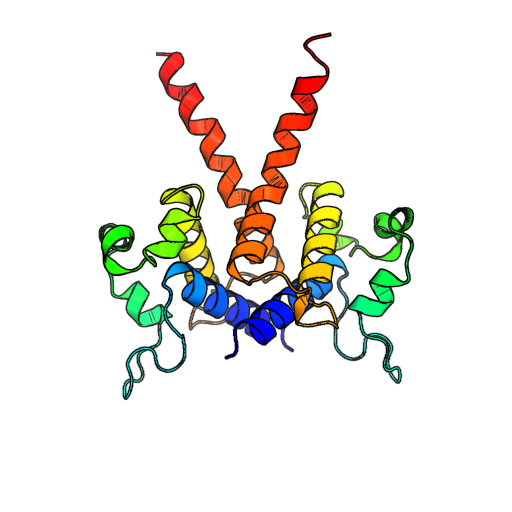7 ? 12.164 0.366 -3.387 1 73.5 97 GLN B O 1
ATOM 1614 N N . GLU B 1 98 ? 11.141 0.488 -1.506 1 58.12 98 GLU B N 1
ATOM 1615 C CA . GLU B 1 98 ? 12.352 0.961 -0.83 1 58.12 98 GLU B CA 1
ATOM 1616 C C . GLU B 1 98 ? 13.477 -0.063 -0.929 1 58.12 98 GLU B C 1
ATOM 1618 O O . GLU B 1 98 ? 14.648 0.303 -0.991 1 58.12 98 GLU B O 1
ATOM 1623 N N . ASP B 1 99 ? 13.195 -1.31 -0.788 1 50 99 ASP B N 1
ATOM 1624 C CA . ASP B 1 99 ? 14.281 -2.279 -0.697 1 50 99 ASP B CA 1
ATOM 1625 C C . ASP B 1 99 ? 15.062 -2.355 -2.008 1 50 99 ASP B C 1
ATOM 1627 O O . ASP B 1 99 ? 16.156 -2.93 -2.057 1 50 99 ASP B O 1
ATOM 1631 N N . THR B 1 100 ? 14.578 -2.039 -3.125 1 43.12 100 THR B N 1
ATOM 1632 C CA . THR B 1 100 ? 15.336 -2.199 -4.367 1 43.12 100 THR B CA 1
ATOM 1633 C C . THR B 1 100 ? 16.547 -1.271 -4.391 1 43.12 100 THR B C 1
ATOM 1635 O O . THR B 1 100 ? 17.438 -1.432 -5.219 1 43.12 100 THR B O 1
ATOM 1638 N N . ILE B 1 101 ? 16.562 -0.018 -3.865 1 43.25 101 ILE B N 1
ATOM 1639 C CA . ILE B 1 101 ? 17.75 0.841 -3.918 1 43.25 101 ILE B CA 1
ATOM 1640 C C . ILE B 1 101 ? 18.922 0.154 -3.219 1 43.25 101 ILE B C 1
ATOM 1642 O O . ILE B 1 101 ? 20.062 0.228 -3.686 1 43.25 101 ILE B O 1
ATOM 1646 N N . ASN B 1 102 ? 18.766 -0.428 -2.082 1 39.66 102 ASN B N 1
ATOM 1647 C CA . ASN B 1 102 ? 19.922 -0.771 -1.275 1 39.66 102 ASN B CA 1
ATOM 1648 C C . ASN B 1 102 ? 20.672 -1.969 -1.853 1 39.66 102 ASN B C 1
ATOM 1650 O O . ASN B 1 102 ? 21.703 -2.391 -1.306 1 39.66 102 ASN B O 1
ATOM 1654 N N . GLU B 1 103 ? 20.203 -2.746 -2.703 1 36.41 103 GLU B N 1
ATOM 1655 C CA . GLU B 1 103 ? 21 -3.902 -3.113 1 36.41 103 GLU B CA 1
ATOM 1656 C C . GLU B 1 103 ? 22.219 -3.477 -3.922 1 36.41 103 GLU B C 1
ATOM 1658 O O . GLU B 1 103 ? 23.203 -4.215 -4.004 1 36.41 103 GLU B O 1
ATOM 1663 N N . ASP B 1 104 ? 22.172 -2.52 -4.73 1 38.59 104 ASP B N 1
ATOM 1664 C CA . ASP B 1 104 ? 23.312 -2.225 -5.605 1 38.59 104 ASP B CA 1
ATOM 1665 C C . ASP B 1 104 ? 24.531 -1.821 -4.797 1 38.59 104 ASP B C 1
ATOM 1667 O O . ASP B 1 104 ? 25.656 -1.882 -5.297 1 38.59 104 ASP B O 1
ATOM 1671 N N . ASP B 1 105 ? 24.422 -1.085 -3.736 1 37.38 105 ASP B N 1
ATOM 1672 C CA . ASP B 1 105 ? 25.625 -0.522 -3.125 1 37.38 105 ASP B CA 1
ATOM 1673 C C . ASP B 1 105 ? 26.5 -1.618 -2.521 1 37.38 105 ASP B C 1
ATOM 1675 O O . ASP B 1 105 ? 27.547 -1.335 -1.957 1 37.38 105 ASP B O 1
ATOM 1679 N N . MET B 1 106 ? 26.047 -2.75 -2.27 1 35.41 106 MET B N 1
ATOM 1680 C CA . MET B 1 106 ? 26.828 -3.732 -1.525 1 35.41 106 MET B CA 1
ATOM 1681 C C . MET B 1 106 ? 27.938 -4.305 -2.389 1 35.41 106 MET B C 1
ATOM 1683 O O . MET B 1 106 ? 28.922 -4.828 -1.868 1 35.41 106 MET B O 1
ATOM 1687 N N . TYR B 1 107 ? 27.828 -4.441 -3.734 1 36.41 107 TYR B N 1
ATOM 1688 C CA . TYR B 1 107 ? 28.891 -5.105 -4.477 1 36.41 107 TYR B CA 1
ATOM 1689 C C . TYR B 1 107 ? 30.141 -4.223 -4.562 1 36.41 107 TYR B C 1
ATOM 1691 O O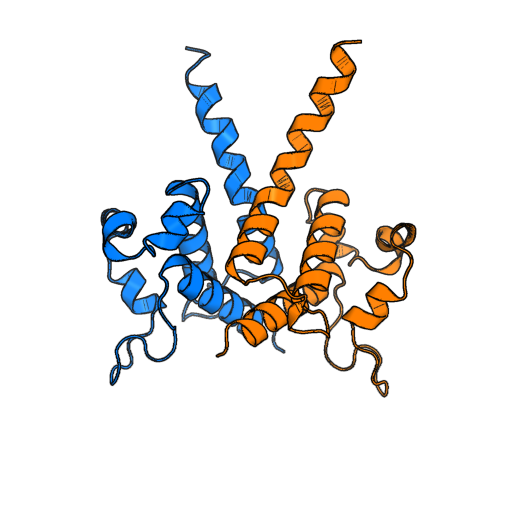 . TYR B 1 107 ? 31.188 -4.656 -5.051 1 36.41 107 TYR B O 1
ATOM 1699 N N . SER B 1 108 ? 29.953 -2.887 -4.453 1 35 108 SER B N 1
ATOM 1700 C CA . SER B 1 108 ? 31.141 -2.156 -4.898 1 35 108 SER B CA 1
ATOM 1701 C C . SER B 1 108 ? 32.25 -2.252 -3.873 1 35 108 SER B C 1
ATOM 1703 O O . SER B 1 108 ? 33.375 -1.738 -4.098 1 35 108 SER B O 1
ATOM 1705 N N . SER B 1 109 ? 31.844 -2.412 -2.604 1 33.56 109 SER B N 1
ATOM 1706 C CA . SER B 1 109 ? 32.969 -2.254 -1.69 1 33.56 109 SER B CA 1
ATOM 1707 C C . SER B 1 109 ? 33.812 -3.525 -1.628 1 33.56 109 SER B C 1
ATOM 1709 O O . SER B 1 109 ? 34.75 -3.623 -0.822 1 33.56 109 SER B O 1
ATOM 1711 N N . SER B 1 110 ? 33.531 -4.578 -2.408 1 23.88 110 SER B N 1
ATOM 1712 C CA . SER B 1 110 ? 34.562 -5.582 -2.236 1 23.88 110 SER B CA 1
ATOM 1713 C C . SER B 1 110 ? 35.812 -5.254 -3.07 1 23.88 110 SER B C 1
ATOM 1715 O O . SER B 1 110 ? 35.688 -4.699 -4.168 1 23.88 110 SER B O 1
#

pLDDT: mean 81.8, std 19.97, range [16.83, 98.25]